Protein AF-A0A963HDI8-F1 (afdb_monomer)

Mean predicted aligned error: 5.26 Å

pLDDT: mean 93.64, std 5.63, range [55.22, 98.69]

Structure (mmCIF, N/CA/C/O backbone):
data_AF-A0A963HDI8-F1
#
_entry.id   AF-A0A963HDI8-F1
#
loop_
_atom_site.group_PDB
_atom_site.id
_atom_site.type_symbol
_atom_site.label_atom_id
_atom_site.label_alt_id
_atom_site.label_comp_id
_atom_site.label_asym_id
_atom_site.label_entity_id
_atom_site.label_seq_id
_atom_site.pdbx_PDB_ins_code
_atom_site.Cartn_x
_atom_site.Cartn_y
_atom_site.Cartn_z
_atom_site.occupancy
_atom_site.B_iso_or_equiv
_atom_site.auth_seq_id
_atom_site.auth_comp_id
_atom_site.auth_asym_id
_atom_site.auth_atom_id
_atom_site.pdbx_PDB_model_num
ATOM 1 N N . MET A 1 1 ? 1.478 45.036 -2.900 1.00 55.22 1 MET A N 1
ATOM 2 C CA . MET A 1 1 ? 2.776 44.492 -3.352 1.00 55.22 1 MET A CA 1
ATOM 3 C C . MET A 1 1 ? 2.530 43.695 -4.618 1.00 55.22 1 MET A C 1
ATOM 5 O O . MET A 1 1 ? 1.725 42.774 -4.584 1.00 55.22 1 MET A O 1
ATOM 9 N N . THR A 1 2 ? 3.132 44.092 -5.734 1.00 69.69 2 THR A N 1
ATOM 10 C CA . THR A 1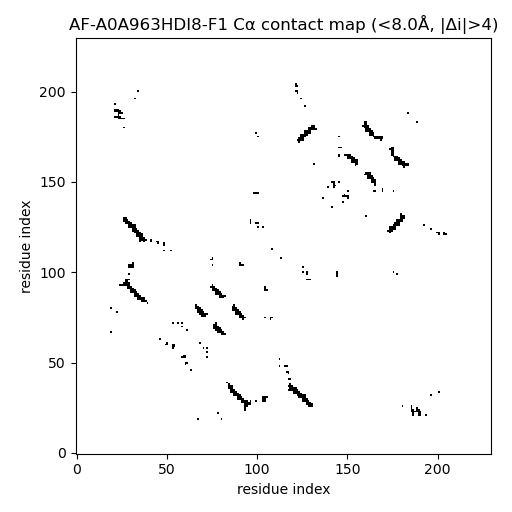 2 ? 3.079 43.351 -7.000 1.00 69.69 2 THR A CA 1
ATOM 11 C C . THR A 1 2 ? 4.173 42.292 -6.987 1.00 69.69 2 THR A C 1
ATOM 13 O O . THR A 1 2 ? 5.349 42.610 -6.828 1.00 69.69 2 THR A O 1
ATOM 16 N N . ASN A 1 3 ? 3.783 41.024 -7.101 1.00 85.31 3 ASN A N 1
ATOM 17 C CA . ASN A 1 3 ? 4.747 39.934 -7.221 1.00 85.31 3 ASN A CA 1
ATOM 18 C C . ASN A 1 3 ? 5.467 40.002 -8.584 1.00 85.31 3 ASN A C 1
ATOM 20 O O . ASN A 1 3 ? 4.859 40.453 -9.559 1.00 85.31 3 ASN A O 1
ATOM 24 N N . PRO A 1 4 ? 6.725 39.530 -8.678 1.00 91.75 4 PRO A N 1
ATOM 25 C CA . PRO A 1 4 ? 7.415 39.345 -9.955 1.00 91.75 4 PRO A CA 1
ATOM 26 C C . PRO A 1 4 ? 6.655 38.413 -10.910 1.00 91.75 4 PRO A C 1
ATOM 28 O O . PRO A 1 4 ? 5.808 37.621 -10.485 1.00 91.75 4 PRO A O 1
ATOM 31 N N . ALA A 1 5 ? 6.989 38.478 -12.203 1.00 92.94 5 ALA A N 1
ATOM 32 C CA . ALA A 1 5 ? 6.404 37.603 -13.215 1.00 92.94 5 ALA A CA 1
ATOM 33 C C . ALA A 1 5 ? 6.658 36.120 -12.887 1.00 92.94 5 ALA A C 1
ATOM 35 O O . ALA A 1 5 ? 7.768 35.722 -12.534 1.00 92.94 5 ALA A O 1
ATOM 36 N N . ASN A 1 6 ? 5.616 35.295 -13.005 1.00 93.69 6 ASN A N 1
ATOM 37 C CA . ASN A 1 6 ? 5.733 33.856 -12.799 1.00 93.69 6 ASN A CA 1
ATOM 38 C C . ASN A 1 6 ? 6.484 33.193 -13.955 1.00 93.69 6 ASN A C 1
ATOM 40 O O . ASN A 1 6 ? 6.253 33.518 -15.117 1.00 93.69 6 ASN A O 1
ATOM 44 N N . HIS A 1 7 ? 7.297 32.185 -13.637 1.00 94.31 7 HIS A N 1
ATOM 45 C CA . HIS A 1 7 ? 7.750 31.231 -14.643 1.00 94.31 7 HIS A CA 1
ATOM 46 C C . HIS A 1 7 ? 6.530 30.529 -15.285 1.00 94.31 7 HIS A C 1
ATOM 48 O O . HIS A 1 7 ? 5.633 30.127 -14.533 1.00 94.31 7 HIS A O 1
ATOM 54 N N . PRO A 1 8 ? 6.484 30.315 -16.619 1.00 95.38 8 PRO A N 1
ATOM 55 C CA . PRO A 1 8 ? 5.309 29.752 -17.301 1.00 95.38 8 PRO A CA 1
ATOM 56 C C . PRO A 1 8 ? 4.838 28.403 -16.740 1.00 95.38 8 PRO A C 1
ATOM 58 O O . PRO A 1 8 ? 3.644 28.136 -16.673 1.00 95.38 8 PRO A O 1
ATOM 61 N N . GLN A 1 9 ? 5.774 27.572 -16.275 1.00 94.88 9 GLN A N 1
ATOM 62 C CA . GLN A 1 9 ? 5.483 26.239 -15.731 1.00 94.88 9 GLN A CA 1
ATOM 63 C C . GLN A 1 9 ? 5.254 26.212 -14.211 1.00 94.88 9 GLN A C 1
ATOM 65 O O . GLN A 1 9 ? 5.015 25.141 -13.655 1.00 94.88 9 GLN A O 1
ATOM 70 N N . ARG A 1 10 ? 5.352 27.353 -13.504 1.00 92.81 10 ARG A N 1
ATOM 71 C CA . ARG A 1 10 ? 5.311 27.385 -12.026 1.00 92.81 10 ARG A CA 1
ATOM 72 C C . ARG A 1 10 ? 4.079 26.663 -11.483 1.00 92.81 10 ARG A C 1
ATOM 74 O O . ARG A 1 10 ? 4.189 25.864 -10.561 1.00 92.81 10 ARG A O 1
ATOM 81 N N . PHE A 1 11 ? 2.916 26.952 -12.057 1.00 90.81 11 PHE A N 1
ATOM 82 C CA . PHE A 1 11 ? 1.659 26.388 -11.588 1.00 90.81 11 PHE A CA 1
ATOM 83 C C . PHE A 1 11 ? 1.478 24.940 -12.031 1.00 90.81 11 PHE A C 1
ATOM 85 O O . PHE A 1 11 ? 1.133 24.117 -11.195 1.00 90.81 11 PHE A O 1
ATOM 92 N N . SER A 1 12 ? 1.774 24.599 -13.291 1.00 85.44 12 SER A N 1
ATOM 93 C CA . SER A 1 12 ? 1.614 23.226 -13.790 1.00 85.44 12 SER A CA 1
ATOM 94 C C . SER A 1 12 ? 2.478 22.229 -13.018 1.00 85.44 12 SER A C 1
ATOM 96 O O . SER A 1 12 ? 1.983 21.187 -12.606 1.00 85.44 12 SER A O 1
ATOM 98 N N . LEU A 1 13 ? 3.740 22.575 -12.746 1.00 84.62 13 LEU A N 1
ATOM 99 C CA . LEU A 1 13 ? 4.640 21.730 -11.956 1.00 84.62 13 LEU A CA 1
ATOM 100 C C . LEU A 1 13 ? 4.190 21.625 -10.495 1.00 84.62 13 LEU A C 1
ATOM 102 O O . LEU A 1 13 ? 4.241 20.547 -9.909 1.00 84.62 13 LEU A O 1
ATOM 106 N N . ASN A 1 14 ? 3.708 22.727 -9.913 1.00 86.81 14 ASN A N 1
ATOM 107 C CA . ASN A 1 14 ? 3.154 22.704 -8.563 1.00 86.81 14 ASN A CA 1
ATOM 108 C C . ASN A 1 14 ? 1.896 21.823 -8.487 1.00 86.81 14 ASN A C 1
ATOM 110 O O . ASN A 1 14 ? 1.744 21.051 -7.546 1.00 86.81 14 ASN A O 1
ATOM 114 N N . TYR A 1 15 ? 1.005 21.900 -9.477 1.00 81.44 15 TYR A N 1
ATOM 115 C CA . TYR A 1 15 ? -0.181 21.049 -9.537 1.00 81.44 15 TYR A CA 1
ATOM 116 C C . TYR A 1 15 ? 0.182 19.575 -9.717 1.00 81.44 15 TYR A C 1
ATOM 118 O O . TYR A 1 15 ? -0.372 18.748 -9.003 1.00 81.44 15 TYR A O 1
ATOM 126 N N . GLU A 1 16 ? 1.156 19.248 -10.567 1.00 77.62 16 GLU A N 1
ATOM 127 C CA . GLU A 1 16 ? 1.629 17.869 -10.762 1.00 77.62 16 GLU A CA 1
ATOM 128 C C . GLU A 1 16 ? 2.160 17.247 -9.460 1.00 77.62 16 GLU A C 1
ATOM 130 O O . GLU A 1 16 ? 1.840 16.103 -9.121 1.00 77.62 16 GLU A O 1
ATOM 135 N N . LEU A 1 17 ? 2.917 18.021 -8.674 1.00 71.94 17 LEU A N 1
ATOM 136 C CA . LEU A 1 17 ? 3.430 17.572 -7.377 1.00 71.94 17 LEU A CA 1
ATOM 137 C C . LEU A 1 17 ? 2.304 17.259 -6.376 1.00 71.94 17 LEU A C 1
ATOM 139 O O . LEU A 1 17 ? 2.452 16.386 -5.520 1.00 71.94 17 LEU A O 1
ATOM 143 N N . HIS A 1 18 ? 1.173 17.959 -6.483 1.00 76.44 18 HIS A N 1
ATOM 144 C CA . HIS A 1 18 ? 0.041 17.851 -5.561 1.00 76.44 18 HIS A CA 1
ATOM 145 C C . HIS A 1 18 ? -1.159 17.076 -6.119 1.00 76.44 18 HIS A C 1
ATOM 147 O O . HIS A 1 18 ? -2.135 16.888 -5.393 1.00 76.44 18 HIS A O 1
ATOM 153 N N . ALA A 1 19 ? -1.089 16.580 -7.358 1.00 72.31 19 ALA A N 1
ATOM 154 C CA . ALA A 1 19 ? -2.189 15.879 -8.024 1.00 72.31 19 ALA A CA 1
ATOM 155 C C . ALA A 1 19 ? -2.590 14.578 -7.308 1.00 72.31 19 ALA A C 1
ATOM 157 O O . ALA A 1 19 ? -3.717 14.114 -7.426 1.00 72.31 19 ALA A O 1
ATOM 158 N N . ARG A 1 20 ? -1.683 14.003 -6.511 1.00 78.94 20 ARG A N 1
ATOM 159 C CA . ARG A 1 20 ? -1.834 12.690 -5.867 1.00 78.94 20 ARG A CA 1
ATOM 160 C C . ARG A 1 20 ? -1.846 12.790 -4.338 1.00 78.94 20 ARG A C 1
ATOM 162 O O . ARG A 1 20 ? -0.905 12.335 -3.679 1.00 78.94 20 ARG A O 1
ATOM 169 N N . PRO A 1 21 ? -2.872 13.416 -3.734 1.00 81.75 21 PRO A N 1
ATOM 170 C CA . PRO A 1 21 ? -2.916 13.566 -2.293 1.00 81.75 21 PRO A CA 1
ATOM 171 C C . PRO A 1 21 ? -3.073 12.194 -1.608 1.00 81.75 21 PRO A C 1
ATOM 173 O O . PRO A 1 21 ? -3.878 11.362 -2.051 1.00 81.75 21 PRO A O 1
ATOM 176 N N . PRO A 1 22 ? -2.362 11.961 -0.493 1.00 85.94 22 PRO A N 1
ATOM 177 C CA . PRO A 1 22 ? -2.574 10.798 0.360 1.00 85.94 22 PRO A CA 1
ATOM 178 C C . PRO A 1 22 ? -4.034 10.650 0.778 1.00 85.94 22 PRO A C 1
ATOM 180 O O . PRO A 1 22 ? -4.764 11.636 0.898 1.00 85.94 22 PRO A O 1
ATOM 183 N N . GLU A 1 23 ? -4.471 9.410 0.976 1.00 91.12 23 GLU A N 1
ATOM 184 C CA . GLU A 1 23 ? -5.778 9.129 1.571 1.00 91.12 23 GLU A CA 1
ATOM 185 C C . GLU A 1 23 ? -5.738 9.430 3.065 1.00 91.12 23 GLU A C 1
ATOM 187 O O . GLU A 1 23 ? -4.762 9.087 3.715 1.00 91.12 23 GLU A O 1
ATOM 192 N N . ALA A 1 24 ? -6.751 10.098 3.617 1.00 94.88 24 ALA A N 1
ATOM 193 C CA . ALA A 1 24 ? -6.847 10.226 5.067 1.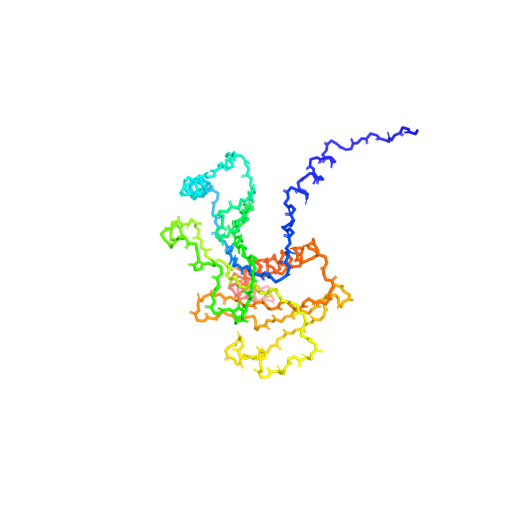00 94.88 24 ALA A CA 1
ATOM 194 C C . ALA A 1 24 ? -7.312 8.882 5.645 1.00 94.88 24 ALA A C 1
ATOM 196 O O . ALA A 1 24 ? -8.343 8.358 5.219 1.00 94.88 24 ALA A O 1
ATOM 197 N N . LEU A 1 25 ? -6.544 8.340 6.591 1.00 96.44 25 LEU A N 1
ATOM 198 C CA . LEU A 1 25 ? -6.795 7.024 7.177 1.00 96.44 25 LEU A CA 1
ATOM 199 C C . LEU A 1 25 ? -7.213 7.168 8.634 1.00 96.44 25 LEU A C 1
ATOM 201 O O . LEU A 1 25 ? -6.552 7.870 9.398 1.00 96.44 25 LEU A O 1
ATOM 205 N N . SER A 1 26 ? -8.307 6.519 9.005 1.00 94.69 26 SER A N 1
ATOM 206 C CA . SER A 1 26 ? -8.894 6.601 10.341 1.00 94.69 26 SER A CA 1
ATOM 207 C C . SER A 1 26 ? -8.644 5.287 11.058 1.00 94.69 26 SER A C 1
ATOM 209 O O . SER A 1 26 ? -9.214 4.267 10.699 1.00 94.69 26 SER A O 1
ATOM 211 N N . ILE A 1 27 ? -7.786 5.317 12.069 1.00 94.88 27 ILE A N 1
ATOM 212 C CA . ILE A 1 27 ? -7.308 4.121 12.767 1.00 94.88 27 ILE A CA 1
ATOM 213 C C . ILE A 1 27 ? -8.403 3.609 13.722 1.00 94.88 27 ILE A C 1
ATOM 215 O O . ILE A 1 27 ? -9.021 4.431 14.405 1.00 94.88 27 ILE A O 1
ATOM 219 N N . PRO A 1 28 ? -8.658 2.288 13.805 1.00 96.50 28 PRO A N 1
ATOM 220 C CA . PRO A 1 28 ? -7.963 1.191 13.120 1.00 96.50 28 PRO A CA 1
ATOM 221 C C . PRO A 1 28 ? -8.323 1.034 11.631 1.00 96.50 28 PRO A C 1
ATOM 223 O O . PRO A 1 28 ? -9.468 1.236 11.223 1.00 96.50 28 PRO A O 1
ATOM 226 N N . GLU A 1 29 ? -7.331 0.664 10.820 1.00 97.12 29 GLU A N 1
ATOM 227 C CA . GLU A 1 29 ? -7.464 0.564 9.363 1.00 97.12 29 GLU A CA 1
ATOM 228 C C . GLU A 1 29 ? -6.492 -0.469 8.772 1.00 97.12 29 GLU A C 1
ATOM 230 O O . GLU A 1 29 ? -5.351 -0.592 9.213 1.00 97.12 29 GLU A O 1
ATOM 235 N N . GLN A 1 30 ? -6.921 -1.190 7.738 1.00 97.62 30 GLN A N 1
ATOM 236 C CA . GLN A 1 30 ? -6.077 -2.079 6.941 1.00 97.62 30 GLN A CA 1
ATOM 237 C C . GLN A 1 30 ? -5.948 -1.562 5.509 1.00 97.62 30 GLN A C 1
ATOM 239 O O . GLN A 1 30 ? -6.864 -0.939 4.966 1.00 97.62 30 GLN A O 1
ATOM 244 N N . ALA A 1 31 ? -4.827 -1.886 4.869 1.00 98.19 31 ALA A N 1
ATOM 245 C CA . ALA A 1 31 ? -4.612 -1.686 3.450 1.00 98.19 31 ALA A CA 1
ATOM 246 C C . ALA A 1 31 ? -4.004 -2.928 2.788 1.00 98.19 31 ALA A C 1
ATOM 248 O O . ALA A 1 31 ? -3.179 -3.631 3.369 1.00 98.19 31 ALA A O 1
ATOM 249 N N . SER A 1 32 ? -4.378 -3.182 1.540 1.00 98.56 32 SER A N 1
ATOM 250 C CA . SER A 1 32 ? -3.654 -4.076 0.634 1.00 98.56 32 SER A CA 1
ATOM 251 C C . SER A 1 32 ? -3.202 -3.283 -0.580 1.00 98.56 32 SER A C 1
ATOM 253 O O . SER A 1 32 ? -3.961 -2.482 -1.116 1.00 98.56 32 SER A O 1
ATOM 255 N N . TYR A 1 33 ? -1.959 -3.474 -0.991 1.00 98.69 33 TYR A N 1
ATOM 256 C CA . TYR A 1 33 ? -1.308 -2.693 -2.026 1.00 98.69 33 TYR A CA 1
ATOM 257 C C . TYR A 1 33 ? -0.756 -3.599 -3.111 1.00 98.69 33 TYR A C 1
ATOM 259 O O . TYR A 1 33 ? -0.143 -4.617 -2.804 1.00 98.69 33 TYR A O 1
ATOM 267 N N . LEU A 1 34 ? -0.926 -3.177 -4.359 1.00 98.44 34 LEU A N 1
ATOM 268 C CA . LEU A 1 34 ? -0.265 -3.737 -5.527 1.00 98.44 34 LEU A CA 1
ATOM 269 C C . LEU A 1 34 ? 0.415 -2.605 -6.295 1.00 98.44 34 LEU A C 1
ATOM 271 O O . LEU A 1 34 ? -0.223 -1.599 -6.602 1.00 98.44 34 LEU A O 1
ATOM 275 N N . ALA A 1 35 ? 1.683 -2.786 -6.650 1.00 97.75 35 ALA A N 1
ATOM 276 C CA . ALA A 1 35 ? 2.358 -2.025 -7.693 1.00 97.75 35 ALA A CA 1
ATOM 277 C C . ALA A 1 35 ? 2.670 -2.965 -8.854 1.00 97.75 35 ALA A C 1
ATOM 279 O O . ALA A 1 35 ? 3.444 -3.911 -8.697 1.00 97.75 35 ALA A O 1
ATOM 280 N N . LEU A 1 36 ? 2.086 -2.692 -10.015 1.00 97.44 36 LEU A N 1
ATOM 281 C CA . LEU A 1 36 ? 2.276 -3.469 -11.229 1.00 97.44 36 LEU A CA 1
ATOM 282 C C . LEU A 1 36 ? 3.238 -2.732 -12.162 1.00 97.44 36 LEU A C 1
ATOM 284 O O . LEU A 1 36 ? 2.988 -1.587 -12.553 1.00 97.44 36 LEU A O 1
ATOM 288 N N . ALA A 1 37 ? 4.340 -3.383 -12.527 1.00 94.38 37 ALA A N 1
ATOM 289 C CA . ALA A 1 37 ? 5.167 -2.962 -13.648 1.00 94.38 37 ALA A CA 1
ATOM 290 C C . ALA A 1 37 ? 4.342 -3.111 -14.932 1.00 94.38 37 ALA A C 1
ATOM 292 O O . ALA A 1 37 ? 3.794 -4.179 -15.208 1.00 94.38 37 ALA A O 1
ATOM 293 N N . THR A 1 38 ? 4.216 -2.028 -15.694 1.00 90.62 38 THR A N 1
ATOM 294 C CA . THR A 1 38 ? 3.333 -1.978 -16.861 1.00 90.62 38 THR A CA 1
ATOM 295 C C . THR A 1 38 ? 3.934 -1.116 -17.966 1.00 90.62 38 THR A C 1
ATOM 297 O O . THR A 1 38 ? 4.720 -0.208 -17.695 1.00 90.62 38 THR A O 1
ATOM 300 N N . ASP A 1 39 ? 3.571 -1.421 -19.209 1.00 89.00 39 ASP A N 1
ATOM 301 C CA . ASP A 1 39 ? 3.998 -0.699 -20.405 1.00 89.00 39 ASP A CA 1
ATOM 302 C C . ASP A 1 39 ? 2.911 0.305 -20.847 1.00 89.00 39 ASP A C 1
ATOM 304 O O . ASP A 1 39 ? 1.722 0.052 -20.624 1.00 89.00 39 ASP A O 1
ATOM 308 N N . PRO A 1 40 ? 3.254 1.437 -21.497 1.00 88.44 40 PRO A N 1
ATOM 309 C CA . PRO A 1 40 ? 2.263 2.381 -22.010 1.00 88.44 40 PRO A CA 1
ATOM 310 C C . PRO A 1 40 ? 1.172 1.771 -22.905 1.00 88.44 40 PRO A C 1
ATOM 312 O O . PRO A 1 40 ? 0.068 2.318 -22.941 1.00 88.44 40 PRO A O 1
ATOM 315 N N . SER A 1 41 ? 1.440 0.651 -23.585 1.00 91.50 41 SER A N 1
ATOM 316 C CA . SER A 1 41 ? 0.440 -0.092 -24.371 1.00 91.50 41 SER A CA 1
ATOM 317 C C . SER A 1 41 ? -0.742 -0.617 -23.540 1.00 91.50 41 SER A C 1
ATOM 319 O O . SER A 1 41 ? -1.846 -0.740 -24.064 1.00 91.50 41 SER A O 1
ATOM 321 N N . ASN A 1 42 ? -0.563 -0.824 -22.232 1.00 92.69 42 ASN A N 1
ATOM 322 C CA . ASN A 1 42 ? -1.599 -1.342 -21.333 1.00 92.69 42 ASN A CA 1
ATOM 323 C C . ASN A 1 42 ? -2.550 -0.270 -20.779 1.00 92.69 42 ASN A C 1
ATOM 325 O O . ASN A 1 42 ? -3.494 -0.606 -20.065 1.00 92.69 42 ASN A O 1
ATOM 329 N N . ARG A 1 43 ? -2.330 1.022 -21.066 1.00 92.44 43 ARG A N 1
ATOM 330 C CA . ARG A 1 43 ? -3.112 2.120 -20.457 1.00 92.44 43 ARG A CA 1
ATOM 331 C C . ARG A 1 43 ? -4.612 2.016 -20.718 1.00 92.44 43 ARG A C 1
ATOM 333 O O . ARG A 1 43 ? -5.400 2.371 -19.844 1.00 92.44 43 ARG A O 1
ATOM 340 N N . GLN A 1 44 ? -4.986 1.566 -21.913 1.00 94.69 44 GLN A N 1
ATOM 341 C CA . GLN A 1 44 ? -6.386 1.410 -22.288 1.00 94.69 44 GLN A CA 1
ATOM 342 C C . GLN A 1 44 ? -7.028 0.246 -21.524 1.00 94.69 44 GLN A C 1
ATOM 344 O O . GLN A 1 44 ? -8.033 0.458 -20.855 1.00 94.69 44 GLN A O 1
ATOM 349 N N . ALA A 1 45 ? -6.390 -0.929 -21.527 1.00 95.19 45 ALA A N 1
ATOM 350 C CA . ALA A 1 45 ? -6.858 -2.102 -20.787 1.00 95.19 45 ALA A CA 1
ATOM 351 C C . ALA A 1 45 ? -6.971 -1.825 -19.278 1.00 95.19 45 ALA A C 1
ATOM 353 O O . ALA A 1 45 ? -7.958 -2.172 -18.643 1.00 95.19 45 ALA A O 1
ATOM 354 N N . GLU A 1 46 ? -6.000 -1.115 -18.701 1.00 95.88 46 GLU A N 1
ATOM 355 C CA . GLU A 1 46 ? -6.061 -0.706 -17.298 1.00 95.88 46 GLU A CA 1
ATOM 356 C C . GLU A 1 46 ? -7.258 0.210 -17.009 1.00 95.88 46 GLU A C 1
ATOM 358 O O . GLU A 1 46 ? -7.936 0.049 -15.995 1.00 95.88 46 GLU A O 1
ATOM 363 N N . TYR A 1 47 ? -7.500 1.201 -17.874 1.00 96.69 47 TYR A N 1
ATOM 364 C CA . TYR A 1 47 ? -8.643 2.094 -17.709 1.00 96.69 47 TYR A CA 1
ATOM 365 C C . TYR A 1 47 ? -9.960 1.312 -17.785 1.00 96.69 47 TYR A C 1
ATOM 367 O O . TYR A 1 47 ? -10.845 1.527 -16.958 1.00 96.69 47 TYR A O 1
ATOM 375 N N . GLU A 1 48 ? -10.061 0.367 -18.721 1.00 97.50 48 GLU A N 1
ATOM 376 C CA . GLU A 1 48 ? -11.208 -0.532 -18.860 1.00 97.50 48 GLU A CA 1
ATOM 377 C C . GLU A 1 48 ? -11.432 -1.370 -17.597 1.00 97.50 48 GLU A C 1
ATOM 379 O O . GLU A 1 48 ? -12.565 -1.416 -17.120 1.00 97.50 48 GLU A O 1
ATOM 384 N N . CYS A 1 49 ? -10.378 -1.911 -16.971 1.00 97.75 49 CYS A N 1
ATOM 385 C CA . CYS A 1 49 ? -10.495 -2.592 -15.677 1.00 97.75 49 CYS A CA 1
ATOM 386 C C . CYS A 1 49 ? -11.069 -1.662 -14.592 1.00 97.75 49 CYS A C 1
ATOM 388 O O . CYS A 1 49 ? -11.953 -2.063 -13.835 1.00 97.75 49 CYS A O 1
ATOM 390 N N . ILE A 1 50 ? -10.610 -0.408 -14.495 1.00 98.06 50 ILE A N 1
ATOM 391 C CA . ILE A 1 50 ? -11.156 0.548 -13.512 1.00 98.06 50 ILE A CA 1
ATOM 392 C C .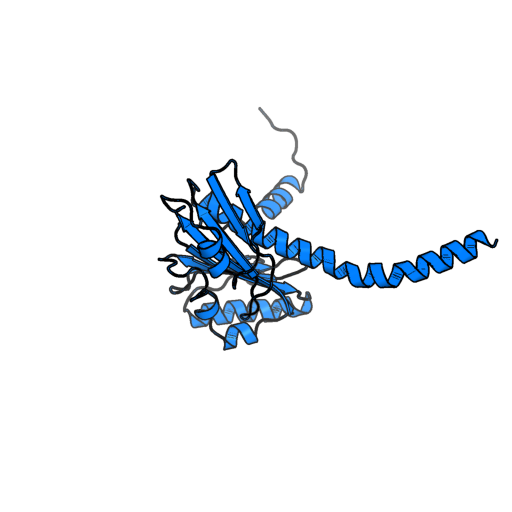 ILE A 1 50 ? -12.640 0.837 -13.785 1.00 98.06 50 ILE A C 1
ATOM 394 O O . ILE A 1 50 ? -13.438 0.869 -12.845 1.00 98.06 50 ILE A O 1
ATOM 398 N N . VAL A 1 51 ? -13.024 1.028 -15.050 1.00 98.25 51 VAL A N 1
ATOM 399 C CA . VAL A 1 51 ? -14.424 1.248 -15.457 1.00 98.25 51 VAL A CA 1
ATOM 400 C C . VAL A 1 51 ? -15.291 0.032 -15.134 1.00 98.25 51 VAL A C 1
ATOM 402 O O . VAL A 1 51 ? -16.395 0.192 -14.606 1.00 98.25 51 VAL A O 1
ATOM 405 N N . GLU A 1 52 ? -14.795 -1.174 -15.402 1.00 98.25 52 GLU A N 1
ATOM 406 C CA . GLU A 1 52 ? -15.471 -2.432 -15.085 1.00 98.25 52 GLU A CA 1
ATOM 407 C C . GLU A 1 52 ? -15.734 -2.551 -13.580 1.00 98.25 52 GLU A C 1
ATOM 409 O O . GLU A 1 52 ? -16.872 -2.799 -13.172 1.00 98.25 52 GLU A O 1
ATOM 414 N N . LEU A 1 53 ? -14.722 -2.284 -12.745 1.00 98.31 53 LEU A N 1
ATOM 415 C CA . LEU A 1 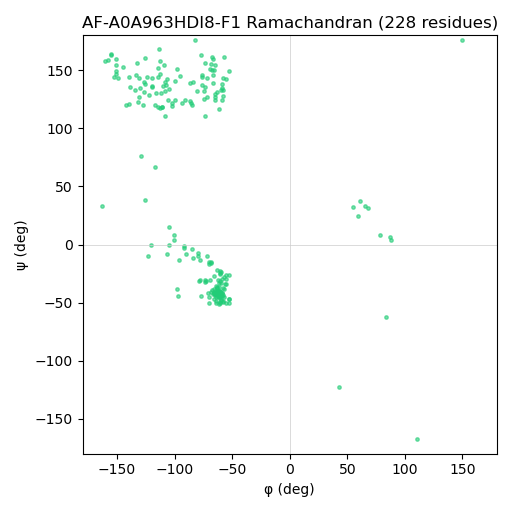53 ? -14.881 -2.309 -11.291 1.00 98.31 53 LEU A CA 1
ATOM 416 C C . LEU A 1 53 ? -15.917 -1.278 -10.833 1.00 98.31 53 LEU A C 1
ATOM 418 O O . LEU A 1 53 ? -16.802 -1.600 -10.045 1.00 98.31 53 LEU A O 1
ATOM 422 N N . CYS A 1 54 ? -15.855 -0.050 -11.355 1.00 98.31 54 CYS A N 1
ATOM 423 C CA . CYS A 1 54 ? -16.831 0.989 -11.020 1.00 98.31 54 CYS A CA 1
ATOM 424 C C . CYS A 1 54 ? -18.259 0.567 -11.394 1.00 98.31 54 CYS A C 1
ATOM 426 O O . CYS A 1 54 ? -19.184 0.715 -10.596 1.00 98.31 54 CYS A O 1
ATOM 428 N N . THR A 1 55 ? -18.425 -0.028 -12.577 1.00 98.19 55 THR A N 1
ATOM 429 C CA . THR A 1 55 ? -19.714 -0.532 -13.069 1.00 98.19 55 THR A CA 1
ATOM 430 C C . THR A 1 55 ? -20.257 -1.634 -12.164 1.00 98.19 55 THR A C 1
ATOM 432 O O . THR A 1 55 ? -21.425 -1.591 -11.777 1.00 98.19 55 THR A O 1
ATOM 435 N N . ARG A 1 56 ? -19.406 -2.587 -11.764 1.00 97.69 56 ARG A N 1
ATOM 436 C CA . ARG A 1 56 ? -19.771 -3.711 -10.888 1.00 97.69 56 ARG A CA 1
ATOM 437 C C . ARG A 1 56 ? -20.305 -3.262 -9.526 1.00 97.69 56 ARG A C 1
ATOM 439 O O . ARG A 1 56 ? -21.184 -3.921 -8.980 1.00 97.69 56 ARG A O 1
ATOM 446 N N . TYR A 1 57 ? -19.800 -2.148 -9.000 1.00 98.06 57 TYR A N 1
ATOM 447 C CA . TYR A 1 57 ? -20.214 -1.580 -7.711 1.00 98.06 57 TYR A CA 1
ATOM 448 C C . TYR A 1 57 ? -21.195 -0.402 -7.840 1.00 98.06 57 TYR A C 1
ATOM 450 O O . TYR A 1 57 ? -21.580 0.186 -6.832 1.00 98.06 57 TYR A O 1
ATOM 458 N N . GLY A 1 58 ? -21.631 -0.057 -9.057 1.00 97.56 58 GLY A N 1
ATOM 459 C CA . GLY A 1 58 ? -22.626 0.993 -9.290 1.00 97.56 58 GLY A CA 1
ATOM 460 C C . GLY A 1 58 ? -22.143 2.413 -8.972 1.00 97.56 58 GLY A C 1
ATOM 461 O O . GLY A 1 58 ? -22.946 3.254 -8.569 1.00 97.56 58 GLY A O 1
ATOM 462 N N . VAL A 1 59 ? -20.847 2.687 -9.141 1.00 98.12 59 VAL A N 1
ATOM 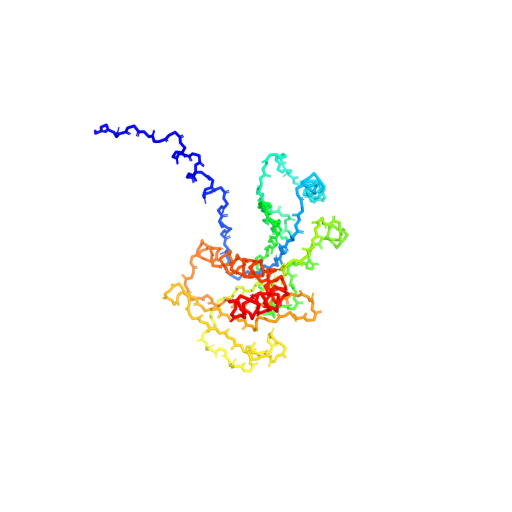463 C CA . VAL A 1 59 ? -20.228 4.001 -8.896 1.00 98.12 59 VAL A CA 1
ATOM 464 C C . VAL A 1 59 ? -19.746 4.649 -10.196 1.00 98.12 59 VAL A C 1
ATOM 466 O O . VAL A 1 59 ? -19.500 3.979 -11.197 1.00 98.12 59 VAL A O 1
ATOM 469 N N . THR A 1 60 ? -19.591 5.973 -10.190 1.00 97.69 60 THR A N 1
ATOM 470 C CA . THR A 1 60 ? -19.109 6.724 -11.359 1.00 97.69 60 THR A CA 1
ATOM 471 C C . THR A 1 60 ? -17.621 6.476 -11.597 1.00 97.69 60 THR A C 1
ATOM 473 O O . THR A 1 60 ? -16.805 6.690 -10.702 1.00 97.69 60 THR A O 1
ATOM 476 N N . SER A 1 61 ? -17.259 6.083 -12.818 1.00 96.81 61 SER A N 1
ATOM 477 C CA . SER A 1 61 ? -15.868 5.901 -13.240 1.00 96.81 61 SER A CA 1
ATOM 478 C C . SER A 1 61 ? -15.129 7.235 -13.447 1.00 96.81 61 SER A C 1
ATOM 480 O O . SER A 1 61 ? -15.764 8.253 -13.743 1.00 96.81 61 SER A O 1
ATOM 482 N N . PRO A 1 62 ? -13.786 7.258 -13.354 1.00 96.00 62 PRO A N 1
ATOM 483 C CA . PRO A 1 62 ? -13.002 8.442 -13.690 1.00 96.00 62 PRO A CA 1
ATOM 484 C C . PRO A 1 62 ? -13.068 8.764 -15.189 1.00 96.00 62 PRO A C 1
ATOM 486 O O . PRO A 1 62 ? -13.330 7.894 -16.027 1.00 96.00 62 PRO A O 1
ATOM 489 N N . ALA A 1 63 ? -12.759 10.016 -15.529 1.00 94.50 63 ALA A N 1
ATOM 490 C CA . ALA A 1 63 ? -12.516 10.401 -16.913 1.00 94.50 63 ALA A CA 1
ATOM 491 C C . ALA A 1 63 ? -11.228 9.724 -17.449 1.00 94.50 63 ALA A C 1
ATOM 493 O O . ALA A 1 63 ? -10.287 9.540 -16.668 1.00 94.50 63 ALA A O 1
ATOM 494 N N . PRO A 1 64 ? -11.159 9.349 -18.743 1.00 92.12 64 PRO A N 1
ATOM 495 C CA . PRO A 1 64 ? -10.034 8.596 -19.320 1.00 92.12 64 PRO A CA 1
ATOM 496 C C . PRO A 1 64 ? -8.651 9.247 -19.160 1.00 92.12 64 PRO A C 1
ATOM 498 O O . PRO A 1 64 ? -7.631 8.559 -19.124 1.00 92.12 64 PRO A O 1
ATOM 501 N N . GLU A 1 65 ? -8.603 10.575 -19.076 1.00 89.25 65 GLU A N 1
ATOM 502 C CA . GLU A 1 65 ? -7.383 11.372 -18.942 1.00 89.25 65 GLU A CA 1
ATOM 503 C C . GLU A 1 65 ? -6.797 11.390 -17.522 1.00 89.25 65 GLU A C 1
ATOM 505 O O . GLU A 1 65 ? -5.654 11.821 -17.333 1.00 89.25 65 GLU A O 1
ATOM 510 N N . LEU A 1 66 ? -7.555 10.942 -16.514 1.00 90.25 66 LEU A N 1
ATOM 511 C CA . LEU A 1 66 ? -7.087 10.933 -15.133 1.00 90.25 66 LEU A CA 1
ATOM 512 C C . LEU A 1 66 ? -6.077 9.805 -14.910 1.00 90.25 66 LEU A C 1
ATOM 514 O O . LEU A 1 66 ? -6.310 8.646 -15.236 1.00 90.25 66 LEU A O 1
ATOM 518 N N . ASN A 1 67 ? -4.959 10.154 -14.276 1.00 90.31 67 ASN A N 1
ATOM 519 C CA . ASN A 1 67 ? -3.911 9.206 -13.886 1.00 90.31 67 ASN A CA 1
ATOM 520 C C . ASN A 1 67 ? -3.984 8.829 -12.401 1.00 90.31 67 ASN A C 1
ATOM 522 O O . ASN A 1 67 ? -3.075 8.202 -11.868 1.00 90.31 67 ASN A O 1
ATOM 526 N N . HIS A 1 68 ? -5.033 9.248 -11.702 1.00 93.00 68 HIS A N 1
ATOM 527 C CA . HIS A 1 68 ? -5.319 8.810 -10.347 1.00 93.00 68 HIS A CA 1
ATOM 528 C C . HIS A 1 68 ? -6.825 8.842 -10.110 1.00 93.00 68 HIS A C 1
ATOM 530 O O . HIS A 1 68 ? -7.540 9.679 -10.662 1.00 93.00 68 HIS A O 1
ATOM 536 N N . PHE A 1 69 ? -7.308 7.953 -9.255 1.00 94.75 69 PHE A N 1
ATOM 537 C CA . PHE A 1 69 ? -8.718 7.857 -8.914 1.00 94.75 69 PHE A CA 1
ATOM 538 C C . PHE A 1 69 ? -8.874 7.324 -7.499 1.00 94.75 69 PHE A C 1
ATOM 540 O O . PHE A 1 69 ? -8.063 6.528 -7.027 1.00 94.75 69 PHE A O 1
ATOM 547 N N . LYS A 1 70 ? -9.911 7.789 -6.814 1.00 95.75 70 LYS A N 1
ATOM 548 C CA . LYS A 1 70 ? -10.278 7.326 -5.483 1.00 95.75 70 LYS A CA 1
ATOM 549 C C . LYS A 1 70 ? -11.769 7.095 -5.458 1.00 95.75 70 LYS A C 1
ATOM 551 O O . LYS A 1 70 ? -12.517 7.964 -5.902 1.00 95.75 70 LYS A O 1
ATOM 556 N N . VAL A 1 71 ? -12.179 5.957 -4.925 1.00 96.94 71 VAL A N 1
ATOM 557 C CA . VAL A 1 71 ? -13.589 5.598 -4.852 1.00 96.94 71 VAL A CA 1
ATOM 558 C C . VAL A 1 71 ? -13.861 4.729 -3.637 1.00 96.94 71 VAL A C 1
ATOM 560 O O . VAL A 1 71 ? -13.038 3.902 -3.251 1.00 96.94 71 VAL A O 1
ATOM 563 N N . ASP A 1 72 ? -15.019 4.946 -3.030 1.00 97.31 72 ASP A N 1
ATOM 564 C CA . ASP A 1 72 ? -15.571 4.069 -2.009 1.00 97.31 72 ASP A CA 1
ATOM 565 C C . ASP A 1 72 ? -16.508 3.065 -2.689 1.00 97.31 72 ASP A C 1
ATOM 567 O O . ASP A 1 72 ? -17.443 3.465 -3.382 1.00 97.31 72 ASP A O 1
ATOM 571 N N . LEU A 1 73 ? -16.219 1.772 -2.535 1.00 97.69 73 LEU A N 1
ATOM 572 C CA . LEU A 1 73 ? -16.983 0.663 -3.116 1.00 97.69 73 LEU A CA 1
ATOM 573 C C . LEU A 1 73 ? -17.834 -0.042 -2.041 1.00 97.69 73 LEU A C 1
ATOM 575 O O . LEU A 1 73 ? -18.303 -1.164 -2.234 1.00 97.69 73 LEU A O 1
ATOM 579 N N . GLY A 1 74 ? -18.014 0.595 -0.879 1.00 95.50 74 GLY A N 1
ATOM 580 C CA . GLY A 1 74 ? -18.786 0.102 0.259 1.00 95.50 74 GLY A CA 1
ATOM 581 C C . GLY A 1 74 ? -17.985 -0.847 1.148 1.00 95.50 74 GLY A C 1
ATOM 582 O O . GLY A 1 74 ? -17.751 -0.555 2.317 1.00 95.50 74 GLY A O 1
ATOM 583 N N . THR A 1 75 ? -17.555 -1.994 0.615 1.00 93.50 75 THR A N 1
ATOM 584 C CA . THR A 1 75 ? -16.796 -2.997 1.397 1.00 93.50 75 THR A CA 1
ATOM 585 C C . THR A 1 75 ? -15.329 -2.608 1.584 1.00 93.50 75 THR A C 1
ATOM 587 O O . THR A 1 75 ? -14.700 -2.969 2.579 1.00 93.50 75 THR A O 1
ATOM 590 N N . PHE A 1 76 ? -14.775 -1.883 0.617 1.00 97.19 76 PHE A N 1
ATOM 591 C CA . PHE A 1 76 ? -13.426 -1.338 0.651 1.00 97.19 76 PHE A CA 1
ATOM 592 C C . PHE A 1 76 ? -13.375 -0.055 -0.182 1.00 97.19 76 PHE A C 1
ATOM 594 O O . PHE A 1 76 ? -14.201 0.173 -1.065 1.00 97.19 76 PHE A O 1
ATOM 601 N N . ARG A 1 77 ? -12.369 0.776 0.079 1.00 97.94 77 ARG A N 1
ATOM 602 C CA . ARG A 1 77 ? -12.038 1.943 -0.744 1.00 97.94 77 ARG A CA 1
ATOM 603 C C . ARG A 1 77 ? -10.882 1.592 -1.667 1.00 97.94 77 ARG A C 1
ATOM 605 O O . ARG A 1 77 ? -9.944 0.932 -1.232 1.00 97.94 77 ARG A O 1
ATOM 612 N N . LEU A 1 78 ? -10.911 2.061 -2.907 1.00 98.19 78 LEU A N 1
ATOM 613 C CA . LEU A 1 78 ? -9.804 1.939 -3.853 1.00 98.19 78 LEU A CA 1
ATOM 614 C C . LEU A 1 78 ? -9.149 3.304 -4.060 1.00 98.19 78 LEU A C 1
ATOM 616 O O . LEU A 1 78 ? -9.824 4.287 -4.362 1.00 98.19 78 LEU A O 1
ATOM 620 N N . LYS A 1 79 ? -7.819 3.340 -3.982 1.00 97.62 79 LYS A N 1
ATOM 621 C CA . LYS A 1 79 ? -6.974 4.378 -4.577 1.00 97.62 79 LYS A CA 1
ATOM 622 C C . LYS A 1 79 ? -6.183 3.758 -5.725 1.00 97.62 79 LYS A C 1
ATOM 624 O O . LYS A 1 79 ? -5.372 2.867 -5.501 1.00 97.62 79 LYS A O 1
ATOM 629 N N . TRP A 1 80 ? -6.397 4.257 -6.932 1.00 97.00 80 TRP A N 1
ATOM 630 C CA . TRP A 1 80 ? -5.628 3.912 -8.122 1.00 97.00 80 TRP A CA 1
ATOM 631 C C . TRP A 1 80 ? -4.728 5.083 -8.518 1.00 97.00 80 TRP A C 1
ATOM 633 O O . TRP A 1 80 ? -5.153 6.240 -8.481 1.00 97.00 80 TRP A O 1
ATOM 643 N N . GLU A 1 81 ? -3.483 4.794 -8.886 1.00 94.69 81 GLU A N 1
ATOM 644 C CA . GLU A 1 81 ? -2.516 5.777 -9.374 1.00 94.69 81 GLU A CA 1
ATOM 645 C C . GLU A 1 81 ? -1.676 5.179 -10.500 1.00 94.69 81 GLU A C 1
ATOM 647 O O . GLU A 1 81 ? -0.923 4.229 -10.294 1.00 94.69 81 GLU A O 1
ATOM 652 N N . ARG A 1 82 ? -1.739 5.792 -11.676 1.00 92.19 82 ARG A N 1
ATOM 653 C CA . ARG A 1 82 ? -0.880 5.504 -12.818 1.00 92.19 82 ARG A CA 1
ATOM 654 C C . ARG A 1 82 ? 0.347 6.409 -12.773 1.00 92.19 82 ARG A C 1
ATOM 656 O O . ARG A 1 82 ? 0.243 7.638 -12.733 1.00 92.19 82 ARG A O 1
ATOM 663 N N . ARG A 1 83 ? 1.532 5.807 -12.796 1.00 88.12 83 ARG A N 1
ATOM 664 C CA . ARG A 1 83 ? 2.818 6.493 -12.990 1.00 88.12 83 ARG A CA 1
ATOM 665 C C . ARG A 1 83 ? 3.420 6.044 -14.317 1.00 88.12 83 ARG A C 1
ATOM 667 O O . ARG A 1 83 ? 2.929 5.110 -14.943 1.00 88.12 83 ARG A O 1
ATOM 674 N N . ALA A 1 84 ? 4.465 6.731 -14.773 1.00 80.62 84 ALA A N 1
ATOM 675 C CA . ALA A 1 84 ? 5.097 6.391 -16.046 1.00 80.62 84 ALA A CA 1
ATOM 676 C C . ALA A 1 84 ? 5.653 4.958 -16.048 1.00 80.62 84 ALA A C 1
ATOM 678 O O . ALA A 1 84 ? 5.782 4.359 -17.108 1.00 80.62 84 ALA A O 1
ATOM 679 N N . GLU A 1 85 ? 5.980 4.426 -14.869 1.00 80.62 85 GLU A N 1
ATOM 680 C CA . GLU A 1 85 ? 6.797 3.220 -14.747 1.00 80.62 85 GLU A CA 1
ATOM 681 C C . GLU A 1 85 ? 6.120 2.092 -13.962 1.00 80.62 85 GLU A C 1
ATOM 683 O O . GLU A 1 85 ? 6.636 0.979 -13.904 1.00 80.62 85 GLU A O 1
ATOM 688 N N . CYS A 1 86 ? 4.993 2.383 -13.315 1.00 91.75 86 CYS A N 1
ATOM 689 C CA . CYS A 1 86 ? 4.130 1.393 -12.683 1.00 91.75 86 CYS A CA 1
ATOM 690 C C . CYS A 1 86 ? 2.738 1.979 -12.464 1.00 91.75 86 CYS A C 1
ATOM 692 O O . CYS A 1 86 ? 2.576 3.194 -12.322 1.00 91.75 86 CYS A O 1
ATOM 694 N N . SER A 1 87 ? 1.761 1.097 -12.338 1.00 95.50 87 SER A N 1
ATOM 695 C CA . SER A 1 87 ? 0.447 1.443 -11.818 1.00 95.50 87 SER A CA 1
ATOM 696 C C . SER A 1 87 ? 0.266 0.848 -10.441 1.00 95.50 87 SER A C 1
ATOM 698 O O . SER A 1 87 ? 0.688 -0.281 -10.198 1.00 95.50 87 SER A O 1
ATOM 700 N N . SER A 1 88 ? -0.342 1.597 -9.530 1.00 96.62 88 SER A N 1
ATOM 701 C CA . SER A 1 88 ? -0.585 1.128 -8.175 1.00 96.62 88 SER A CA 1
ATOM 702 C C . SER A 1 88 ? -2.042 1.178 -7.767 1.00 96.62 88 SER A C 1
ATOM 704 O O . SER A 1 88 ? -2.760 2.121 -8.100 1.00 96.62 88 SER A O 1
ATOM 706 N N . TYR A 1 89 ? -2.422 0.180 -6.981 1.00 98.19 89 TYR A N 1
ATOM 707 C CA . TYR A 1 89 ? -3.754 -0.040 -6.449 1.00 98.19 89 TYR A CA 1
ATOM 708 C C . TYR A 1 89 ? -3.614 -0.215 -4.944 1.00 98.19 89 TYR A C 1
ATOM 710 O O . TYR A 1 89 ? -2.917 -1.120 -4.487 1.00 98.19 89 TYR A O 1
ATOM 718 N N . THR A 1 90 ? -4.250 0.653 -4.166 1.00 98.50 90 THR A N 1
ATOM 719 C CA . THR A 1 90 ? -4.346 0.501 -2.716 1.00 98.50 90 THR A CA 1
ATOM 720 C C . THR A 1 90 ? -5.804 0.326 -2.331 1.00 98.50 90 THR A C 1
ATOM 722 O O . THR A 1 90 ? -6.626 1.209 -2.575 1.00 98.50 90 THR A O 1
ATOM 725 N N . PHE A 1 91 ? -6.112 -0.806 -1.716 1.00 98.38 91 PHE A N 1
ATOM 726 C CA . PHE A 1 91 ? -7.425 -1.139 -1.186 1.00 98.38 91 PHE A CA 1
ATOM 727 C C . PHE A 1 91 ? -7.413 -0.887 0.314 1.00 98.38 91 PHE A C 1
ATOM 729 O O . PHE A 1 91 ? -6.568 -1.451 1.003 1.00 98.38 91 PHE A O 1
ATOM 736 N N . PHE A 1 92 ? -8.323 -0.065 0.821 1.00 98.06 92 PHE A N 1
ATOM 737 C CA . PHE A 1 92 ? -8.420 0.280 2.238 1.00 98.06 92 PHE A CA 1
ATOM 738 C C . PHE A 1 92 ? -9.715 -0.243 2.839 1.00 98.06 92 PHE A C 1
ATOM 740 O O . PHE A 1 92 ? -10.765 -0.203 2.194 1.00 98.06 92 PHE A O 1
ATOM 747 N N . ARG A 1 93 ? -9.657 -0.667 4.098 1.00 96.75 93 ARG A N 1
ATOM 748 C CA . ARG A 1 93 ? -10.840 -1.008 4.885 1.00 96.75 93 ARG A CA 1
ATOM 749 C C . ARG A 1 93 ? -10.657 -0.501 6.307 1.00 96.75 93 ARG A C 1
ATOM 751 O O . ARG A 1 93 ? -9.717 -0.897 6.995 1.00 96.75 93 ARG A O 1
ATOM 758 N N . GLN A 1 94 ? -11.575 0.359 6.733 1.00 95.50 94 GLN A N 1
ATOM 759 C CA . GLN A 1 94 ? -11.658 0.812 8.114 1.00 95.50 94 GLN A CA 1
ATOM 760 C C . GLN A 1 94 ? -12.451 -0.209 8.934 1.00 95.50 94 GLN A C 1
ATOM 762 O O . GLN A 1 94 ? -13.469 -0.722 8.468 1.00 95.50 94 GLN A O 1
ATOM 767 N N . GLY A 1 95 ? -12.011 -0.483 10.158 1.00 87.62 95 GLY A N 1
ATOM 768 C CA . GLY A 1 95 ? -12.688 -1.420 11.050 1.00 87.62 95 GLY A CA 1
ATOM 769 C C . GLY A 1 95 ? -11.715 -2.113 11.988 1.00 87.62 95 GLY A C 1
ATOM 770 O O . GLY A 1 95 ? -10.510 -1.893 11.900 1.00 87.62 95 GLY A O 1
ATOM 771 N N . ASP A 1 96 ? -12.245 -2.932 12.896 1.00 81.31 96 ASP A N 1
ATOM 772 C CA . ASP A 1 96 ? -11.412 -3.696 13.822 1.00 81.31 96 ASP A CA 1
ATOM 773 C C . ASP A 1 96 ? -10.438 -4.599 13.055 1.00 81.31 96 ASP A C 1
ATOM 775 O O . ASP A 1 96 ? -10.799 -5.269 12.087 1.00 81.31 96 ASP A O 1
ATOM 779 N N . VAL A 1 97 ? -9.184 -4.560 13.489 1.00 75.12 97 VAL A N 1
ATOM 780 C CA . VAL A 1 97 ? -8.044 -5.167 12.805 1.00 75.12 97 VAL A CA 1
ATOM 781 C C . VAL A 1 97 ? -7.738 -6.551 13.378 1.00 75.12 97 VAL A C 1
ATOM 783 O O . VAL A 1 97 ? -7.029 -7.298 12.717 1.00 75.12 97 VAL A O 1
ATOM 786 N N . GLY A 1 98 ? -8.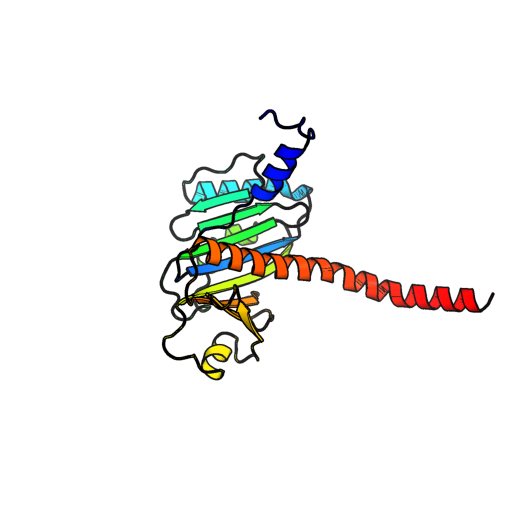308 -6.928 14.537 1.00 83.69 98 GLY A N 1
ATOM 787 C CA . GLY A 1 98 ? -8.203 -8.279 15.108 1.00 83.69 98 GLY A CA 1
ATOM 788 C C . GLY A 1 98 ? -6.788 -8.864 15.009 1.00 83.69 98 GLY A C 1
ATOM 789 O O . GLY A 1 98 ? -5.830 -8.244 15.474 1.00 83.69 98 GLY A O 1
ATOM 790 N N . ASP A 1 99 ? -6.663 -10.031 14.361 1.00 87.81 99 ASP A N 1
ATOM 791 C CA . ASP A 1 99 ? -5.392 -10.471 13.771 1.00 87.81 99 ASP A CA 1
ATOM 792 C C . ASP A 1 99 ? -5.109 -9.648 12.494 1.00 87.81 99 ASP A C 1
ATOM 794 O O . ASP A 1 99 ? -5.800 -9.836 11.480 1.00 87.81 99 ASP A O 1
ATOM 798 N N . PRO A 1 100 ? -4.090 -8.763 12.512 1.00 90.56 100 PRO A N 1
ATOM 799 C CA . PRO A 1 100 ? -3.882 -7.751 11.484 1.00 90.56 100 PRO A CA 1
ATOM 800 C C . PRO A 1 100 ? -3.767 -8.243 10.045 1.00 90.56 100 PRO A C 1
ATOM 802 O O . PRO A 1 100 ? -4.076 -7.475 9.129 1.00 90.56 100 PRO A O 1
ATOM 805 N N . PHE A 1 101 ? -3.330 -9.487 9.838 1.00 94.69 101 PHE A N 1
ATOM 806 C CA . PHE A 1 101 ? -3.061 -10.036 8.507 1.00 94.69 101 PHE A CA 1
ATOM 807 C C . PHE A 1 101 ? -3.896 -11.279 8.173 1.00 94.69 101 PHE A C 1
ATOM 809 O O . PHE A 1 101 ? -3.792 -11.783 7.059 1.00 94.69 101 PHE A O 1
ATOM 816 N N . ALA A 1 102 ? -4.766 -11.749 9.075 1.00 92.56 102 ALA A N 1
ATOM 817 C CA . ALA A 1 102 ? -5.603 -12.929 8.825 1.00 92.56 102 ALA A CA 1
ATOM 818 C C . ALA A 1 102 ? -6.686 -12.704 7.757 1.00 92.56 102 ALA A C 1
ATOM 820 O O . ALA A 1 102 ? -7.083 -13.636 7.061 1.00 92.56 102 ALA A O 1
ATOM 821 N N . GLN A 1 103 ? -7.192 -11.475 7.636 1.00 93.56 103 GLN A N 1
ATOM 822 C CA . GLN A 1 103 ? -8.218 -11.105 6.659 1.00 93.56 103 GLN A CA 1
ATOM 823 C C . GLN A 1 103 ? -7.772 -9.862 5.887 1.00 93.56 103 GLN A C 1
ATOM 825 O O . GLN A 1 103 ? -8.256 -8.766 6.169 1.00 93.56 103 GLN A O 1
ATOM 830 N N . PRO A 1 104 ? -6.839 -9.969 4.930 1.00 95.69 104 PRO A N 1
ATOM 831 C CA . PRO A 1 104 ? -6.369 -8.806 4.192 1.00 95.69 104 PRO A CA 1
ATOM 832 C C . PRO A 1 104 ? -7.483 -8.192 3.334 1.00 95.69 104 PRO A C 1
ATOM 834 O O . PRO A 1 104 ? -8.425 -8.865 2.912 1.00 95.69 104 PRO A O 1
ATOM 837 N N . VAL A 1 105 ? -7.377 -6.892 3.048 1.00 97.25 105 VAL A N 1
ATOM 838 C CA . VAL A 1 105 ? -8.388 -6.163 2.257 1.00 97.25 105 VAL A CA 1
ATOM 839 C C . VAL A 1 105 ? -8.521 -6.734 0.844 1.00 97.25 105 VAL A C 1
ATOM 841 O O . VAL A 1 105 ? -9.627 -6.779 0.312 1.00 97.25 105 VAL A O 1
ATOM 844 N N . ILE A 1 106 ? -7.419 -7.229 0.264 1.00 97.75 106 ILE A N 1
ATOM 845 C CA . ILE A 1 106 ? -7.409 -7.846 -1.071 1.00 97.75 106 ILE A CA 1
ATOM 846 C C . ILE A 1 106 ? -8.409 -9.010 -1.189 1.00 97.75 106 ILE A C 1
ATOM 848 O O . ILE A 1 106 ? -8.981 -9.203 -2.252 1.00 97.75 106 ILE A O 1
ATOM 852 N N . ALA A 1 107 ? -8.698 -9.729 -0.096 1.00 96.31 107 ALA A N 1
ATOM 853 C CA . ALA A 1 107 ? -9.657 -10.837 -0.092 1.00 96.31 107 ALA A CA 1
ATOM 854 C C . ALA A 1 107 ? -11.117 -10.387 -0.299 1.00 96.31 107 ALA A C 1
ATOM 856 O O . ALA A 1 107 ? -11.986 -11.207 -0.581 1.00 96.31 107 ALA A O 1
ATOM 857 N N . SER A 1 108 ? -11.408 -9.091 -0.145 1.00 96.38 108 SER A N 1
ATOM 858 C CA . SER A 1 108 ? -12.718 -8.504 -0.458 1.00 96.38 108 SER A CA 1
ATOM 859 C C . SER A 1 108 ? -12.826 -8.008 -1.904 1.00 96.38 108 SER A C 1
ATOM 861 O O . SER A 1 108 ? -13.915 -7.617 -2.323 1.00 96.38 108 SER A O 1
ATOM 863 N N . VAL A 1 109 ? -11.722 -7.997 -2.657 1.00 98.12 109 VAL A N 1
ATOM 864 C CA . VAL A 1 109 ? -11.677 -7.548 -4.053 1.00 98.12 109 VAL A CA 1
ATOM 865 C C . VAL A 1 109 ? -12.039 -8.725 -4.970 1.00 98.12 109 VAL A C 1
ATOM 867 O O . VAL A 1 109 ? -11.591 -9.843 -4.710 1.00 98.12 109 VAL A O 1
ATOM 870 N N . PRO A 1 110 ? -12.832 -8.525 -6.041 1.00 98.25 110 PRO A N 1
ATOM 871 C CA . PRO A 1 110 ? -13.171 -9.613 -6.952 1.00 98.25 110 PRO A CA 1
ATOM 872 C C . PRO A 1 110 ? -11.931 -10.250 -7.591 1.00 98.25 110 PRO A C 1
ATOM 874 O O . PRO A 1 110 ? -11.122 -9.562 -8.213 1.00 98.25 110 PRO A O 1
ATOM 877 N N . GLN A 1 111 ? -11.783 -11.565 -7.430 1.00 97.12 111 GLN A N 1
ATOM 878 C CA . GLN A 1 111 ? -10.599 -12.295 -7.887 1.00 97.12 111 GLN A CA 1
ATOM 879 C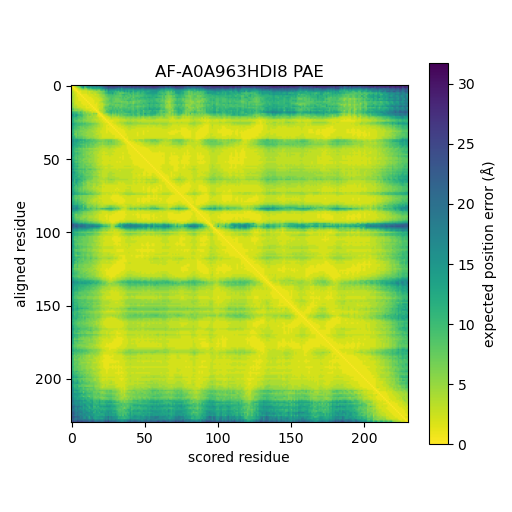 C . GLN A 1 111 ? -10.464 -12.286 -9.415 1.00 97.12 111 GLN A C 1
ATOM 881 O O . GLN A 1 111 ? -9.376 -12.059 -9.931 1.00 97.12 111 GLN A O 1
ATOM 886 N N . ASP A 1 112 ? -11.576 -12.460 -10.126 1.00 97.88 112 ASP A N 1
ATOM 887 C CA . ASP A 1 112 ? -11.651 -12.380 -11.587 1.00 97.88 112 ASP A CA 1
ATOM 888 C C . ASP A 1 112 ? -11.159 -11.025 -12.112 1.00 97.88 112 ASP A C 1
ATOM 890 O O . ASP A 1 112 ? -10.445 -10.953 -13.109 1.00 97.88 112 ASP A O 1
ATOM 894 N N . TRP A 1 113 ? -11.477 -9.951 -11.389 1.00 98.12 113 TRP A N 1
ATOM 895 C CA . TRP A 1 113 ? -11.001 -8.614 -11.720 1.00 98.12 113 TRP A CA 1
ATOM 896 C C . TRP A 1 113 ? -9.497 -8.445 -11.457 1.00 98.12 113 TRP A C 1
ATOM 898 O O . TRP A 1 113 ? -8.794 -7.861 -12.279 1.00 98.12 113 TRP A O 1
ATOM 908 N N . LEU A 1 114 ? -8.984 -8.976 -10.338 1.00 97.94 114 LEU A N 1
ATOM 909 C CA . LEU A 1 114 ? -7.548 -8.948 -10.027 1.00 97.94 114 LEU A CA 1
ATOM 910 C C . LEU A 1 114 ? -6.721 -9.708 -11.071 1.00 97.94 114 LEU A C 1
ATOM 912 O O . LEU A 1 114 ? -5.667 -9.226 -11.478 1.00 97.94 114 LEU A O 1
ATOM 916 N N . GLU A 1 115 ? -7.202 -10.872 -11.512 1.00 96.69 115 GLU A N 1
ATOM 917 C CA . GLU A 1 115 ? -6.563 -11.691 -12.552 1.00 96.69 115 GLU A CA 1
ATOM 918 C C . GLU A 1 115 ? -6.552 -10.994 -13.923 1.00 96.69 115 GLU A C 1
ATOM 920 O O . GLU A 1 115 ? -5.650 -11.231 -14.727 1.00 96.69 115 GLU A O 1
ATOM 925 N N . GLY A 1 116 ? -7.521 -10.108 -14.178 1.00 96.19 116 GLY A N 1
ATOM 926 C CA . GLY A 1 116 ? -7.608 -9.306 -15.398 1.00 96.19 116 GLY A CA 1
ATOM 927 C C . GLY A 1 116 ? -6.701 -8.071 -15.431 1.00 96.19 116 GLY A C 1
ATOM 928 O O . GLY A 1 116 ? -6.575 -7.447 -16.486 1.00 96.19 116 GLY A O 1
ATOM 929 N N . LEU A 1 117 ? -6.063 -7.696 -14.313 1.00 96.88 117 LEU A N 1
ATOM 930 C CA . LEU A 1 117 ? -5.221 -6.500 -14.262 1.00 96.88 117 LEU A CA 1
ATOM 931 C C . LEU A 1 117 ? -3.988 -6.635 -15.172 1.00 96.88 117 LEU A C 1
ATOM 933 O O . LEU A 1 117 ? -3.227 -7.597 -15.048 1.00 96.88 117 LEU A O 1
ATOM 937 N N . PRO A 1 118 ? -3.712 -5.649 -16.046 1.00 95.06 118 PRO A N 1
ATOM 938 C CA . PRO A 1 118 ? -2.543 -5.708 -16.906 1.00 95.06 118 PRO A CA 1
ATOM 939 C C . PRO A 1 118 ? -1.255 -5.375 -16.143 1.00 95.06 118 PRO A C 1
ATOM 941 O O . PRO A 1 118 ? -1.211 -4.479 -15.296 1.00 95.06 118 PRO A O 1
ATOM 944 N N . GLY A 1 119 ? -0.163 -6.031 -16.533 1.00 94.06 119 GLY A N 1
ATOM 945 C CA . GLY A 1 119 ? 1.171 -5.813 -15.975 1.00 94.06 119 GLY A CA 1
ATOM 946 C C . GLY A 1 119 ? 1.663 -6.988 -15.134 1.00 94.06 119 GLY A C 1
ATOM 947 O O . GLY A 1 119 ? 1.131 -8.092 -15.202 1.00 94.06 119 GLY A O 1
ATOM 948 N N . GLN A 1 120 ? 2.735 -6.761 -14.381 1.00 95.25 120 GLN A N 1
ATOM 949 C CA . GLN A 1 120 ? 3.379 -7.774 -13.541 1.00 95.25 120 GLN A CA 1
ATOM 950 C C . GLN A 1 120 ? 3.585 -7.222 -12.136 1.00 95.25 120 GLN A C 1
ATOM 952 O O . GLN A 1 120 ? 4.049 -6.093 -11.982 1.00 95.25 120 GLN A O 1
ATOM 957 N N . VAL A 1 121 ? 3.263 -8.009 -11.110 1.00 97.00 121 VAL A N 1
ATOM 958 C CA . VAL A 1 121 ? 3.438 -7.596 -9.712 1.00 97.00 121 VAL A CA 1
ATOM 959 C C . VAL A 1 121 ? 4.915 -7.320 -9.436 1.00 97.00 121 VAL A C 1
ATOM 961 O O . VAL A 1 121 ? 5.751 -8.216 -9.517 1.00 97.00 121 VAL A O 1
ATOM 964 N N . LEU A 1 122 ? 5.223 -6.068 -9.103 1.00 96.12 122 LEU A N 1
ATOM 965 C CA . LEU A 1 122 ? 6.541 -5.642 -8.639 1.00 96.12 122 LEU A CA 1
ATOM 966 C C . LEU A 1 122 ? 6.589 -5.547 -7.112 1.00 96.12 122 LEU A C 1
ATOM 968 O O . LEU A 1 122 ? 7.601 -5.890 -6.507 1.00 96.12 122 LEU A O 1
ATOM 972 N N . VAL A 1 123 ? 5.500 -5.070 -6.503 1.00 97.94 123 VAL A N 1
ATOM 973 C CA . VAL A 1 123 ? 5.308 -5.023 -5.049 1.00 97.94 123 VAL A CA 1
ATOM 974 C C . VAL A 1 123 ? 3.879 -5.429 -4.729 1.00 97.94 123 VAL A C 1
ATOM 976 O O . VAL A 1 123 ? 2.940 -4.946 -5.362 1.00 97.94 123 VAL A O 1
ATOM 979 N N . ALA A 1 124 ? 3.730 -6.272 -3.716 1.00 98.44 124 ALA A N 1
ATOM 980 C CA . ALA A 1 124 ? 2.466 -6.606 -3.088 1.00 98.44 124 ALA A CA 1
ATOM 981 C C . ALA A 1 124 ? 2.668 -6.492 -1.575 1.00 98.44 124 ALA A C 1
ATOM 983 O O . ALA A 1 124 ? 3.577 -7.123 -1.044 1.00 98.44 124 ALA A O 1
ATOM 984 N N . ALA A 1 125 ? 1.873 -5.664 -0.895 1.00 98.62 125 ALA A N 1
ATOM 985 C CA . ALA A 1 125 ? 2.034 -5.422 0.539 1.00 98.62 125 ALA A CA 1
ATOM 986 C C . ALA A 1 125 ? 0.697 -5.334 1.286 1.00 98.62 125 ALA A C 1
ATOM 988 O O . ALA A 1 125 ? -0.288 -4.784 0.786 1.00 98.62 125 ALA A O 1
ATOM 989 N N . HIS A 1 126 ? 0.669 -5.837 2.513 1.00 98.44 126 HIS A N 1
ATOM 990 C CA . HIS A 1 126 ? -0.385 -5.611 3.490 1.00 98.44 126 HIS A CA 1
ATOM 991 C C . HIS A 1 126 ? 0.104 -4.626 4.545 1.00 98.44 126 HIS A C 1
ATOM 993 O O . HIS A 1 126 ? 1.202 -4.755 5.083 1.00 98.44 126 HIS A O 1
ATOM 999 N N . VAL A 1 127 ? -0.731 -3.641 4.863 1.00 98.31 127 VAL A N 1
ATOM 1000 C CA . VAL A 1 127 ? -0.462 -2.677 5.927 1.00 98.31 127 VAL A CA 1
ATOM 1001 C C . VAL A 1 127 ? -1.599 -2.737 6.924 1.00 98.31 127 VAL A C 1
ATOM 1003 O O . VAL A 1 127 ? -2.760 -2.612 6.546 1.00 98.31 127 VAL A O 1
ATOM 1006 N N . ALA A 1 128 ? -1.272 -2.890 8.196 1.00 97.88 128 ALA A N 1
ATOM 1007 C CA . ALA A 1 128 ? -2.234 -2.793 9.275 1.00 97.88 128 ALA A CA 1
ATOM 1008 C C . ALA A 1 128 ? -1.891 -1.610 10.173 1.00 97.88 128 ALA A C 1
ATOM 1010 O O . ALA A 1 128 ? -0.748 -1.455 10.601 1.00 97.88 128 ALA A O 1
ATOM 1011 N N . LEU A 1 129 ? -2.886 -0.778 10.455 1.00 97.62 129 LEU A N 1
ATOM 1012 C CA . LEU A 1 129 ? -2.798 0.372 11.336 1.00 97.62 129 LEU A CA 1
ATOM 1013 C C . LEU A 1 129 ? -3.695 0.111 12.537 1.00 97.62 129 LEU A C 1
ATOM 1015 O O . LEU A 1 129 ? -4.912 -0.021 12.395 1.00 97.62 129 LEU A O 1
ATOM 1019 N N . ARG A 1 130 ? -3.102 0.071 13.726 1.00 96.19 130 ARG A N 1
ATOM 1020 C CA . ARG A 1 130 ? -3.830 -0.104 14.986 1.00 96.19 130 ARG A CA 1
ATOM 1021 C C . ARG A 1 130 ? -3.374 0.919 16.023 1.00 96.19 130 ARG A C 1
ATOM 1023 O O . ARG A 1 130 ? -2.238 1.382 15.929 1.00 96.19 130 ARG A O 1
ATOM 1030 N N . PRO A 1 131 ? -4.203 1.254 17.023 1.00 95.81 131 PRO A N 1
ATOM 1031 C CA . PRO A 1 131 ? -3.741 1.995 18.189 1.00 95.81 131 PRO A CA 1
ATOM 1032 C C . PRO A 1 131 ? -2.566 1.268 18.846 1.00 95.81 131 PRO A C 1
ATOM 1034 O O . PRO A 1 131 ? -2.550 0.035 18.906 1.00 95.81 131 PRO A O 1
ATOM 1037 N N . ALA A 1 132 ? -1.585 2.018 19.337 1.00 94.75 132 ALA A N 1
ATOM 1038 C CA . ALA A 1 132 ? -0.518 1.458 20.145 1.00 94.75 132 ALA A CA 1
ATOM 1039 C C . ALA A 1 13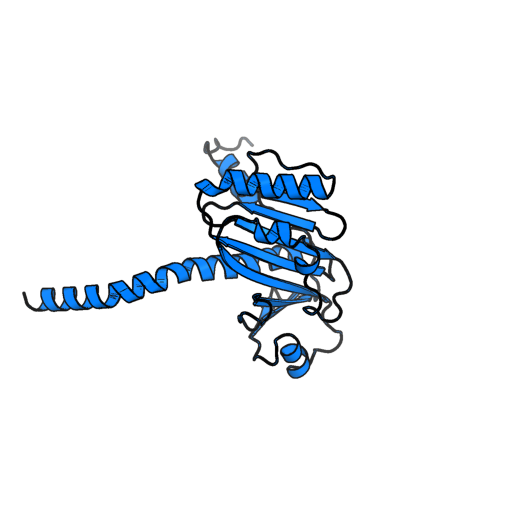2 ? -1.129 0.811 21.397 1.00 94.75 132 ALA A C 1
ATOM 1041 O O . ALA A 1 132 ? -1.999 1.413 22.038 1.00 94.75 132 ALA A O 1
ATOM 1042 N N . PRO A 1 133 ? -0.714 -0.418 21.740 1.00 92.31 133 PRO A N 1
ATOM 1043 C CA . PRO A 1 133 ? -1.240 -1.083 22.917 1.00 92.31 133 PRO A CA 1
ATOM 1044 C C . PRO A 1 133 ? -0.813 -0.325 24.182 1.00 92.31 133 PRO A C 1
ATOM 1046 O O . PRO A 1 133 ? 0.243 0.310 24.218 1.00 92.31 133 PRO A O 1
ATOM 1049 N N . ALA A 1 134 ? -1.643 -0.388 25.227 1.00 91.31 134 ALA A N 1
ATOM 1050 C CA . ALA A 1 134 ? -1.347 0.262 26.507 1.00 91.31 134 ALA A CA 1
ATOM 1051 C C . ALA A 1 134 ? -0.062 -0.291 27.147 1.00 91.31 134 ALA A C 1
ATOM 1053 O O . ALA A 1 134 ? 0.715 0.459 27.736 1.00 91.31 134 ALA A O 1
ATOM 1054 N N . GLU A 1 135 ? 0.169 -1.594 26.984 1.00 90.81 135 GLU A N 1
ATOM 1055 C CA . GLU A 1 135 ? 1.418 -2.267 27.321 1.00 90.81 135 GLU A CA 1
ATOM 1056 C C . GLU A 1 135 ? 2.128 -2.690 26.028 1.00 90.81 135 GLU A C 1
ATOM 1058 O O . GLU A 1 135 ? 1.467 -3.190 25.116 1.00 90.81 135 GLU A O 1
ATOM 1063 N N . PRO A 1 136 ? 3.454 -2.498 25.905 1.00 88.88 136 PRO A N 1
ATOM 1064 C CA . PRO A 1 136 ? 4.181 -2.911 24.710 1.00 88.88 136 PRO A CA 1
ATOM 1065 C C . PRO A 1 136 ? 4.027 -4.413 24.448 1.00 88.88 136 PRO A C 1
ATOM 1067 O O . PRO A 1 136 ? 4.330 -5.218 25.327 1.00 88.88 136 PRO A O 1
ATOM 1070 N N . SER A 1 137 ? 3.620 -4.784 23.230 1.00 91.12 137 SER A N 1
ATOM 1071 C CA . SER A 1 137 ? 3.596 -6.189 22.808 1.00 91.12 137 SER A CA 1
ATOM 1072 C C . SER A 1 137 ? 4.981 -6.823 22.916 1.00 91.12 137 SER A C 1
ATOM 1074 O O . SER A 1 137 ? 5.994 -6.173 22.620 1.00 91.12 137 SER A O 1
ATOM 1076 N N . SER A 1 138 ? 5.024 -8.100 23.299 1.00 93.25 138 SER A N 1
ATOM 1077 C CA . SER A 1 138 ? 6.285 -8.840 23.354 1.00 93.25 138 SER A CA 1
ATOM 1078 C C . SER A 1 138 ? 6.865 -9.048 21.951 1.00 93.25 138 SER A C 1
ATOM 1080 O O . SER A 1 138 ? 6.171 -8.963 20.932 1.00 93.25 138 SER A O 1
ATOM 1082 N N . ASN A 1 139 ? 8.163 -9.349 21.881 1.00 92.38 139 ASN A N 1
ATOM 1083 C CA . ASN A 1 139 ? 8.785 -9.687 20.605 1.00 92.38 139 ASN A CA 1
ATOM 1084 C C . ASN A 1 139 ? 8.196 -10.975 20.013 1.00 92.38 139 ASN A C 1
ATOM 1086 O O . ASN A 1 139 ? 8.048 -11.038 18.795 1.00 92.38 139 ASN A O 1
ATOM 1090 N N . GLU A 1 140 ? 7.833 -11.971 20.833 1.00 94.06 140 GLU A N 1
ATOM 1091 C CA . GLU A 1 140 ? 7.184 -13.190 20.332 1.00 94.06 140 GLU A CA 1
ATOM 1092 C C . GLU A 1 140 ? 5.786 -12.907 19.770 1.00 94.06 140 GLU A C 1
ATOM 1094 O O . GLU A 1 140 ? 5.451 -13.401 18.693 1.00 94.06 140 GLU A O 1
ATOM 1099 N N . GLU A 1 141 ? 4.988 -12.079 20.452 1.00 93.94 141 GLU A N 1
ATOM 1100 C CA . GLU A 1 141 ? 3.657 -11.676 19.981 1.00 93.94 141 GLU A CA 1
ATOM 1101 C C . GLU A 1 141 ? 3.746 -10.965 18.635 1.00 93.94 141 GLU A C 1
ATOM 1103 O O . GLU A 1 141 ? 3.026 -11.303 17.697 1.00 93.94 141 GLU A O 1
ATOM 1108 N N . LEU A 1 142 ? 4.666 -10.007 18.511 1.00 95.19 142 LEU A N 1
ATOM 1109 C CA . LEU A 1 142 ? 4.864 -9.287 17.261 1.00 95.19 142 LEU A CA 1
ATOM 1110 C C . LEU A 1 142 ? 5.380 -10.214 16.162 1.00 95.19 142 LEU A C 1
ATOM 1112 O O . LEU A 1 142 ? 4.834 -10.186 15.066 1.00 95.19 142 LEU A O 1
ATOM 1116 N N . ALA A 1 143 ? 6.384 -11.049 16.441 1.00 95.81 143 ALA A N 1
ATOM 1117 C CA . ALA A 1 143 ? 6.936 -11.984 15.461 1.00 95.81 143 ALA A CA 1
ATOM 1118 C C . ALA A 1 143 ? 5.886 -12.988 14.963 1.00 95.81 143 ALA A C 1
ATOM 1120 O O . ALA A 1 143 ? 5.925 -13.374 13.797 1.00 95.81 143 ALA A O 1
ATOM 1121 N N . SER A 1 144 ? 4.907 -13.367 15.795 1.00 95.31 144 SER A N 1
ATOM 1122 C CA . SER A 1 144 ? 3.818 -14.268 15.386 1.00 95.31 144 SER A CA 1
ATOM 1123 C C . SER A 1 144 ? 2.989 -13.726 14.211 1.00 95.31 144 SER A C 1
ATOM 1125 O O . SER A 1 144 ? 2.556 -14.501 13.361 1.00 95.31 144 SER A O 1
ATOM 1127 N N . LEU A 1 145 ? 2.874 -12.397 14.084 1.00 95.44 145 LEU A N 1
ATOM 1128 C CA . LEU A 1 145 ? 2.197 -11.728 12.962 1.00 95.44 145 LEU A CA 1
ATOM 1129 C C . LEU A 1 145 ? 2.978 -11.840 11.635 1.00 95.44 145 LEU A C 1
ATOM 1131 O O . LEU A 1 145 ? 2.436 -11.598 10.554 1.00 95.44 145 LEU A O 1
ATOM 1135 N N . PHE A 1 146 ? 4.252 -12.226 11.717 1.00 97.12 146 PHE A N 1
ATOM 1136 C CA . PHE A 1 146 ? 5.202 -12.331 10.611 1.00 97.12 146 PHE A CA 1
ATOM 1137 C C . PHE A 1 146 ? 5.833 -13.730 10.558 1.00 97.12 146 PHE A C 1
ATOM 1139 O O . PHE A 1 146 ? 7.026 -13.868 10.312 1.00 97.12 146 PHE A O 1
ATOM 1146 N N . GLU A 1 147 ? 5.054 -14.783 10.831 1.00 95.00 147 GLU A N 1
ATOM 1147 C CA . GLU A 1 147 ? 5.503 -16.188 10.725 1.00 95.00 147 GLU A CA 1
ATOM 1148 C C . GLU A 1 147 ? 6.710 -16.537 11.624 1.00 95.00 147 GLU A C 1
ATOM 1150 O O . GLU A 1 147 ? 7.464 -17.469 11.350 1.00 95.00 147 GLU A O 1
ATOM 1155 N N . GLY A 1 148 ? 6.908 -15.791 12.714 1.00 95.38 148 GLY A N 1
ATOM 1156 C CA . GLY A 1 148 ? 8.041 -15.955 13.626 1.00 95.38 148 GLY A CA 1
ATOM 1157 C C . GLY A 1 148 ? 9.352 -15.341 13.123 1.00 95.38 148 GLY A C 1
ATOM 1158 O O . GLY A 1 148 ? 10.396 -15.559 13.739 1.00 95.38 148 GLY A O 1
ATOM 1159 N N . ASN A 1 149 ? 9.326 -14.580 12.025 1.00 96.31 149 ASN A N 1
ATOM 1160 C CA . ASN A 1 149 ? 10.516 -13.941 11.471 1.00 96.31 149 ASN A CA 1
ATOM 1161 C C . ASN A 1 149 ? 11.058 -12.836 12.399 1.00 96.31 149 ASN A C 1
ATOM 1163 O O . ASN A 1 149 ? 10.293 -12.169 13.105 1.00 96.31 149 ASN A O 1
ATOM 1167 N N . PRO A 1 150 ? 12.383 -12.590 12.385 1.00 94.94 150 PRO A N 1
ATOM 1168 C CA . PRO A 1 150 ? 12.956 -11.445 13.075 1.00 94.94 150 PRO A CA 1
ATOM 1169 C C . PRO A 1 150 ? 12.438 -10.145 12.458 1.00 94.94 150 PRO A C 1
ATOM 1171 O O . PRO A 1 150 ? 12.490 -9.952 11.243 1.00 94.94 150 PRO A O 1
ATOM 1174 N N . LEU A 1 151 ? 11.977 -9.238 13.314 1.00 97.06 151 LEU A N 1
ATOM 1175 C CA . LEU A 1 151 ? 11.419 -7.962 12.888 1.00 97.06 151 LEU A CA 1
ATOM 1176 C C . LEU A 1 151 ? 12.459 -6.854 12.925 1.00 97.06 151 LEU A C 1
ATOM 1178 O O . LEU A 1 151 ? 13.281 -6.765 13.840 1.00 97.06 151 LEU A O 1
ATOM 1182 N N . VAL A 1 152 ? 12.335 -5.941 11.972 1.00 95.50 152 VAL A N 1
ATOM 1183 C CA . VAL A 1 152 ? 12.930 -4.613 12.045 1.00 95.50 152 VAL A CA 1
ATOM 1184 C C . VAL A 1 152 ? 11.831 -3.596 12.315 1.00 95.50 152 VAL A C 1
ATOM 1186 O O . VAL A 1 152 ? 10.709 -3.707 11.820 1.00 95.50 152 VAL A O 1
ATOM 1189 N N . GLY A 1 153 ? 12.140 -2.589 13.124 1.00 94.56 153 GLY A N 1
ATOM 1190 C CA . GLY A 1 153 ? 11.165 -1.567 13.460 1.00 94.56 153 GLY A CA 1
ATOM 1191 C C . GLY A 1 153 ? 11.795 -0.267 13.915 1.00 94.56 153 GLY A C 1
ATOM 1192 O O . GLY A 1 153 ? 12.955 -0.220 14.325 1.00 94.56 153 GLY A O 1
ATOM 1193 N N . SER A 1 154 ? 11.020 0.807 13.817 1.00 94.88 154 SER A N 1
ATOM 1194 C CA . SER A 1 154 ? 11.445 2.140 14.231 1.00 94.88 154 SER A CA 1
ATOM 1195 C C . SER A 1 154 ? 10.261 2.985 14.684 1.00 94.88 154 SER A C 1
ATOM 1197 O O . SER A 1 154 ? 9.129 2.789 14.236 1.00 94.88 154 SER A O 1
ATOM 1199 N N . ARG A 1 155 ? 10.539 3.965 15.548 1.00 95.94 155 ARG A N 1
ATOM 1200 C CA . ARG A 1 155 ? 9.622 5.077 15.806 1.00 95.94 155 ARG A CA 1
ATOM 1201 C C . ARG A 1 155 ? 9.764 6.104 14.690 1.00 95.94 155 ARG A C 1
ATOM 1203 O O . ARG A 1 155 ? 10.872 6.498 14.336 1.00 95.94 155 ARG A O 1
ATOM 1210 N N . VAL A 1 156 ? 8.642 6.548 14.146 1.00 94.94 156 VAL A N 1
ATOM 1211 C CA . VAL A 1 156 ? 8.586 7.426 12.973 1.00 94.94 156 VAL A CA 1
ATOM 1212 C C . VAL A 1 156 ? 7.763 8.676 13.270 1.00 94.94 156 VAL A C 1
ATOM 1214 O O . VAL A 1 156 ? 6.981 8.711 14.218 1.00 94.94 156 VAL A O 1
ATOM 1217 N N . GLY A 1 157 ? 7.959 9.725 12.467 1.00 90.19 157 GLY A N 1
ATOM 1218 C CA . GLY A 1 157 ? 7.203 10.974 12.598 1.00 90.19 157 GLY A CA 1
ATOM 1219 C C . GLY A 1 157 ? 7.393 11.677 13.945 1.00 90.19 157 GLY A C 1
ATOM 1220 O O . GLY A 1 157 ? 6.428 12.210 14.470 1.00 90.19 157 GLY A O 1
ATOM 1221 N N . ASP A 1 158 ? 8.610 11.648 14.498 1.00 92.12 158 ASP A N 1
ATOM 1222 C CA . ASP A 1 158 ? 8.928 12.164 15.842 1.00 92.12 158 ASP A CA 1
ATOM 1223 C C . ASP A 1 158 ? 8.238 11.394 16.987 1.00 92.12 158 ASP A C 1
ATOM 1225 O O . ASP A 1 158 ? 7.868 11.936 18.022 1.00 92.12 158 ASP A O 1
ATOM 1229 N N . GLY A 1 159 ? 8.042 10.085 16.793 1.00 93.56 159 GLY A N 1
ATOM 1230 C CA . GLY A 1 159 ? 7.519 9.189 17.826 1.00 93.56 159 GLY A CA 1
ATOM 1231 C C . GLY A 1 159 ? 5.997 9.084 17.888 1.00 93.56 159 GLY A C 1
ATOM 1232 O O . GLY A 1 159 ? 5.492 8.364 18.744 1.00 93.56 159 GLY A O 1
ATOM 1233 N N . VAL A 1 160 ? 5.273 9.729 16.969 1.00 95.69 160 VAL A N 1
ATOM 1234 C CA . VAL A 1 160 ? 3.801 9.645 16.873 1.00 95.69 160 VAL A CA 1
ATOM 1235 C C . VAL A 1 160 ? 3.294 8.291 16.361 1.00 95.69 160 VAL A C 1
ATOM 1237 O O . VAL A 1 160 ? 2.095 8.032 16.408 1.00 95.69 160 VAL A O 1
ATOM 1240 N N . ALA A 1 161 ? 4.187 7.430 15.869 1.00 97.31 161 ALA A N 1
ATOM 1241 C CA . ALA A 1 161 ? 3.889 6.044 15.528 1.00 97.31 161 ALA A CA 1
ATOM 1242 C C . ALA A 1 161 ? 5.147 5.168 15.585 1.00 97.31 161 ALA A C 1
ATOM 1244 O O . ALA A 1 161 ? 6.280 5.663 15.538 1.00 97.31 161 ALA A O 1
ATOM 1245 N N . SER A 1 162 ? 4.947 3.853 15.615 1.00 96.81 162 SER A N 1
ATOM 1246 C CA . SER A 1 162 ? 5.995 2.869 15.339 1.00 96.81 162 SER A CA 1
ATOM 1247 C C . SER A 1 162 ? 5.618 1.998 14.147 1.00 96.81 162 SER A C 1
ATOM 1249 O O . SER A 1 162 ? 4.449 1.684 13.948 1.00 96.81 162 SER A O 1
ATOM 1251 N N . VAL A 1 163 ? 6.611 1.634 13.339 1.00 97.50 163 VAL A N 1
ATOM 1252 C CA . VAL A 1 163 ? 6.444 0.773 12.162 1.00 97.50 163 VAL A CA 1
ATOM 1253 C C . VAL A 1 163 ? 7.301 -0.467 12.347 1.00 97.50 163 VAL A C 1
ATOM 1255 O O . VAL A 1 163 ? 8.453 -0.349 12.772 1.00 97.50 163 VAL A O 1
ATOM 1258 N N . ARG A 1 164 ? 6.751 -1.639 12.021 1.00 97.56 164 ARG A N 1
ATOM 1259 C CA . ARG A 1 164 ? 7.447 -2.932 12.020 1.00 97.56 164 ARG A CA 1
ATOM 1260 C C . ARG A 1 164 ? 7.203 -3.679 10.715 1.00 97.56 164 ARG A C 1
ATOM 1262 O O . ARG A 1 164 ? 6.096 -3.627 10.181 1.00 97.56 164 ARG A O 1
ATOM 1269 N N . ALA A 1 165 ? 8.228 -4.374 10.245 1.00 97.25 165 ALA A N 1
ATOM 1270 C CA . ALA A 1 165 ? 8.190 -5.266 9.092 1.00 97.25 165 ALA A CA 1
ATOM 1271 C C . ALA A 1 165 ? 9.299 -6.321 9.223 1.00 97.25 165 ALA A C 1
ATOM 1273 O O . ALA A 1 165 ? 10.25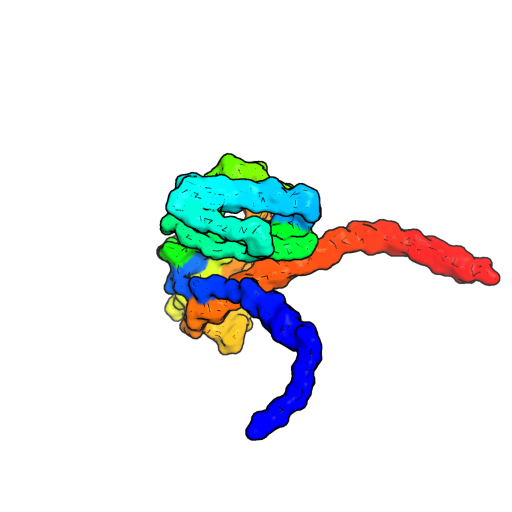8 -6.122 9.972 1.00 97.25 165 ALA A O 1
ATOM 1274 N N . ASP A 1 166 ? 9.209 -7.408 8.466 1.00 96.88 166 ASP A N 1
ATOM 1275 C CA . ASP A 1 166 ? 10.314 -8.354 8.255 1.00 96.88 166 ASP A CA 1
ATOM 1276 C C . ASP A 1 166 ? 10.936 -8.232 6.847 1.00 96.88 166 ASP A C 1
ATOM 1278 O O . ASP A 1 166 ? 11.986 -8.818 6.583 1.00 96.88 166 ASP A O 1
ATOM 1282 N N . PHE A 1 167 ? 10.317 -7.435 5.960 1.00 93.62 167 PHE A N 1
ATOM 1283 C CA . PHE A 1 167 ? 10.680 -7.262 4.546 1.00 93.62 167 PHE A CA 1
ATOM 1284 C C . PHE A 1 167 ? 10.747 -8.580 3.759 1.00 93.62 167 PHE A C 1
ATOM 1286 O O . PHE A 1 167 ? 11.543 -8.723 2.824 1.00 93.62 167 PHE A O 1
ATOM 1293 N N . ARG A 1 168 ? 9.913 -9.555 4.131 1.00 96.00 168 ARG A N 1
ATOM 1294 C CA . ARG A 1 168 ? 9.789 -10.835 3.430 1.00 96.00 168 ARG A CA 1
ATOM 1295 C C . ARG A 1 168 ? 8.455 -10.904 2.704 1.00 96.00 168 ARG A C 1
ATOM 1297 O O . ARG A 1 168 ? 7.492 -10.244 3.071 1.00 96.00 168 ARG A O 1
ATOM 1304 N N . ILE A 1 169 ? 8.425 -11.709 1.649 1.00 97.12 169 ILE A N 1
ATOM 1305 C CA . ILE A 1 169 ? 7.180 -12.106 0.997 1.00 97.12 169 ILE A CA 1
ATOM 1306 C C . ILE A 1 169 ? 6.653 -13.318 1.764 1.00 97.12 169 ILE A C 1
ATOM 1308 O O . ILE A 1 169 ? 7.367 -14.317 1.892 1.00 97.12 169 ILE A O 1
ATOM 1312 N N . HIS A 1 170 ? 5.438 -13.202 2.287 1.00 97.44 170 HIS A N 1
ATOM 1313 C CA . HIS A 1 170 ? 4.757 -14.244 3.048 1.00 97.44 170 HIS A CA 1
ATOM 1314 C C . HIS A 1 170 ? 4.087 -15.272 2.126 1.00 97.44 170 HIS A C 1
ATOM 1316 O O . HIS A 1 170 ? 4.092 -15.132 0.900 1.00 97.44 170 HIS A O 1
ATOM 1322 N N . ALA A 1 171 ? 3.503 -16.325 2.705 1.00 95.62 171 ALA A N 1
ATOM 1323 C CA . ALA A 1 171 ? 2.864 -17.403 1.937 1.00 95.62 171 ALA A CA 1
ATOM 1324 C C . ALA A 1 171 ? 1.705 -16.934 1.028 1.00 95.62 171 ALA A C 1
ATOM 1326 O O . ALA A 1 171 ? 1.395 -17.595 0.039 1.00 95.62 171 ALA A O 1
ATOM 1327 N N . ASP A 1 172 ? 1.086 -15.796 1.349 1.00 96.00 172 ASP A N 1
ATOM 1328 C CA . ASP A 1 172 ? 0.037 -15.138 0.557 1.00 96.00 172 ASP A CA 1
ATOM 1329 C C . ASP A 1 172 ? 0.584 -14.332 -0.640 1.00 96.00 172 ASP A C 1
ATOM 1331 O O . ASP A 1 172 ? -0.194 -13.866 -1.473 1.00 96.00 172 ASP A O 1
ATOM 1335 N N . GLY A 1 173 ? 1.908 -14.186 -0.760 1.00 97.06 173 GLY A N 1
ATOM 1336 C CA . GLY A 1 173 ? 2.563 -13.400 -1.804 1.00 97.06 173 GLY A CA 1
ATOM 1337 C C . GLY A 1 173 ? 2.731 -11.914 -1.472 1.00 97.06 173 GLY A C 1
ATOM 1338 O O . GLY A 1 173 ? 3.189 -11.165 -2.335 1.00 97.06 173 GLY A O 1
ATOM 1339 N N . PHE A 1 174 ? 2.408 -11.480 -0.249 1.00 98.38 174 PHE A N 1
ATOM 1340 C CA . PHE A 1 174 ? 2.492 -10.082 0.176 1.00 98.38 174 PHE A CA 1
ATOM 1341 C C . PHE A 1 174 ? 3.577 -9.887 1.239 1.00 98.38 174 PHE A C 1
ATOM 1343 O O . PHE A 1 174 ? 3.817 -10.753 2.078 1.00 98.38 174 PHE A O 1
ATOM 1350 N N . SER A 1 175 ? 4.233 -8.728 1.226 1.00 97.81 175 SER A N 1
ATOM 1351 C CA . SER A 1 175 ? 4.983 -8.233 2.383 1.00 97.81 175 SER A CA 1
ATOM 1352 C C . SER A 1 175 ? 4.034 -7.655 3.432 1.00 97.81 175 SER A C 1
ATOM 1354 O O . SER A 1 175 ? 2.866 -7.378 3.149 1.00 97.81 175 SER A O 1
ATOM 1356 N N . ARG A 1 176 ? 4.502 -7.488 4.671 1.00 98.00 176 ARG A N 1
ATOM 1357 C CA . ARG A 1 176 ? 3.669 -7.006 5.782 1.00 98.00 176 ARG A CA 1
ATOM 1358 C C . ARG A 1 176 ? 4.292 -5.801 6.475 1.00 98.00 176 ARG A C 1
ATOM 1360 O O . ARG A 1 176 ? 5.491 -5.766 6.746 1.00 98.00 176 ARG A O 1
ATOM 1367 N N . PHE A 1 177 ? 3.445 -4.836 6.823 1.00 98.19 177 PHE A N 1
ATOM 1368 C CA . PHE A 1 177 ? 3.787 -3.689 7.659 1.00 98.19 177 PHE A CA 1
ATOM 1369 C C . PHE A 1 177 ? 2.756 -3.528 8.769 1.00 98.19 177 PHE A C 1
ATOM 1371 O O . PHE A 1 177 ? 1.557 -3.415 8.508 1.00 98.19 177 PHE A O 1
ATOM 1378 N N . LEU A 1 178 ? 3.226 -3.453 10.009 1.00 97.81 178 LEU A N 1
ATOM 1379 C CA . LEU A 1 178 ? 2.409 -3.078 11.157 1.00 97.81 178 LEU A CA 1
ATOM 1380 C C . LEU A 1 178 ? 2.758 -1.652 11.576 1.00 97.81 178 LEU A C 1
ATOM 1382 O O . LEU A 1 178 ? 3.917 -1.359 11.870 1.00 97.81 178 LEU A O 1
ATOM 1386 N N . ILE A 1 179 ? 1.751 -0.788 11.635 1.00 97.62 179 ILE A N 1
ATOM 1387 C CA . ILE A 1 179 ? 1.844 0.573 12.156 1.00 97.62 179 ILE A CA 1
ATOM 1388 C C . ILE A 1 179 ? 1.051 0.632 13.459 1.00 97.62 179 ILE A C 1
ATOM 1390 O O . ILE A 1 179 ? -0.161 0.421 13.473 1.00 97.62 179 ILE A O 1
ATOM 1394 N N . GLU A 1 180 ? 1.741 0.937 14.551 1.00 97.00 180 GLU A N 1
ATOM 1395 C CA . GLU A 1 180 ? 1.114 1.205 15.842 1.00 97.00 180 GLU A CA 1
ATOM 1396 C C . GLU A 1 180 ? 1.079 2.707 16.087 1.00 97.00 180 GLU A C 1
ATOM 1398 O O . GLU A 1 180 ? 2.117 3.377 16.119 1.00 97.00 180 GLU A O 1
ATOM 1403 N N . ASP A 1 181 ? -0.134 3.217 16.234 1.00 96.62 181 ASP A N 1
ATOM 1404 C CA . ASP A 1 181 ? -0.445 4.628 16.357 1.00 96.62 181 ASP A CA 1
ATOM 1405 C C . ASP A 1 181 ? -0.367 5.126 17.798 1.00 96.62 181 ASP A C 1
ATOM 1407 O O . ASP A 1 181 ? -1.071 4.631 18.674 1.00 96.62 181 ASP A O 1
ATOM 1411 N N . VAL A 1 182 ? 0.450 6.152 18.031 1.00 96.00 182 VAL A N 1
ATOM 1412 C CA . VAL A 1 182 ? 0.504 6.855 19.317 1.00 96.00 182 VAL A CA 1
ATOM 1413 C C . VAL A 1 182 ? -0.360 8.118 19.279 1.00 96.00 182 VAL A C 1
ATOM 1415 O O . VAL A 1 182 ? -1.068 8.407 20.242 1.00 96.00 182 VAL A O 1
ATOM 1418 N N . SER A 1 183 ? -0.282 8.901 18.198 1.00 96.56 183 SER A N 1
ATOM 1419 C CA . SER A 1 183 ? -0.986 10.189 18.072 1.00 96.56 183 SER A CA 1
ATOM 1420 C C . SER A 1 183 ? -1.090 10.718 16.630 1.00 96.56 183 SER A C 1
ATOM 1422 O O . SER A 1 183 ? -1.061 11.929 16.382 1.00 96.56 183 SER A O 1
ATOM 1424 N N . LEU A 1 184 ? -1.205 9.828 15.644 1.00 96.56 184 LEU A N 1
ATOM 1425 C CA . LEU A 1 184 ? -1.370 10.167 14.236 1.00 96.56 184 LEU A CA 1
ATOM 1426 C C . LEU A 1 184 ? -2.703 10.875 13.994 1.00 96.56 184 LEU A C 1
ATOM 1428 O O . LEU A 1 184 ? -3.790 10.357 14.238 1.00 96.56 184 LEU A O 1
ATOM 1432 N N . THR A 1 185 ? -2.636 12.040 13.356 1.00 96.50 185 THR A N 1
ATOM 1433 C CA . THR A 1 185 ? -3.805 12.566 12.643 1.00 96.50 185 THR A CA 1
ATOM 1434 C C . THR A 1 185 ? -4.107 11.703 11.410 1.00 96.50 185 THR A C 1
ATOM 1436 O O . THR A 1 185 ? -3.176 11.155 10.803 1.00 96.50 185 THR A O 1
ATOM 1439 N N . PRO A 1 186 ? -5.358 11.677 10.911 1.00 96.56 186 PRO A N 1
ATOM 1440 C CA . PRO A 1 186 ? -5.704 10.858 9.748 1.00 96.56 186 PRO A CA 1
ATOM 1441 C C . PRO A 1 186 ? -4.865 11.137 8.494 1.00 96.56 186 PRO A C 1
ATOM 1443 O O . PRO A 1 186 ? -4.523 10.244 7.717 1.00 96.56 186 PRO A O 1
ATOM 1446 N N . ARG A 1 187 ? -4.461 12.399 8.300 1.00 94.94 187 ARG A N 1
ATOM 1447 C CA . ARG A 1 187 ? -3.576 12.792 7.193 1.00 94.94 187 ARG A CA 1
ATOM 1448 C C . ARG A 1 187 ? -2.127 12.345 7.403 1.00 94.94 187 ARG A C 1
ATOM 1450 O O . ARG A 1 187 ? -1.425 12.141 6.413 1.00 94.94 187 ARG A O 1
ATOM 1457 N N . GLN A 1 188 ? -1.648 12.252 8.647 1.00 95.81 188 GLN A N 1
ATOM 1458 C CA . GLN A 1 188 ? -0.319 11.703 8.940 1.00 95.81 188 GLN A CA 1
ATOM 1459 C C . GLN A 1 188 ? -0.290 10.197 8.685 1.00 95.81 188 GLN A C 1
ATOM 1461 O O . GLN A 1 188 ? 0.624 9.750 7.997 1.00 95.81 188 GLN A O 1
ATOM 1466 N N . ALA A 1 189 ? -1.304 9.455 9.144 1.00 96.94 189 ALA A N 1
ATOM 1467 C CA . ALA A 1 189 ? -1.444 8.022 8.879 1.00 96.94 189 ALA A CA 1
ATOM 1468 C C . ALA A 1 189 ? -1.425 7.731 7.368 1.00 96.94 189 ALA A C 1
ATOM 1470 O O . ALA A 1 189 ? -0.586 6.977 6.878 1.00 96.94 189 ALA A O 1
ATOM 1471 N N . GLY A 1 190 ? -2.248 8.458 6.610 1.00 96.38 190 GLY A N 1
ATOM 1472 C CA . GLY A 1 190 ? -2.271 8.416 5.150 1.00 96.38 190 GLY A CA 1
ATOM 1473 C C . GLY A 1 190 ? -0.930 8.642 4.466 1.00 96.38 190 GLY A C 1
ATOM 1474 O O . GLY A 1 190 ? -0.506 7.865 3.608 1.00 96.38 190 GLY A O 1
ATOM 1475 N N . ARG A 1 191 ? -0.235 9.719 4.858 1.00 94.88 191 ARG A N 1
ATOM 1476 C CA . ARG A 1 191 ? 1.109 10.017 4.346 1.00 94.88 191 ARG A CA 1
ATOM 1477 C C . ARG A 1 191 ? 2.094 8.908 4.680 1.00 94.88 191 ARG A C 1
ATOM 1479 O O . ARG A 1 191 ? 2.921 8.591 3.838 1.00 94.88 191 ARG A O 1
ATOM 1486 N N . MET A 1 192 ? 2.027 8.352 5.883 1.00 95.69 192 MET A N 1
ATOM 1487 C CA . MET A 1 192 ? 2.948 7.316 6.335 1.00 95.69 192 MET A CA 1
ATOM 1488 C C . MET A 1 192 ? 2.809 6.044 5.505 1.00 95.69 192 MET A C 1
ATOM 1490 O O . MET A 1 192 ? 3.802 5.581 4.951 1.00 95.69 192 MET A O 1
ATOM 1494 N N . VAL A 1 193 ? 1.578 5.554 5.333 1.00 97.06 193 VAL A N 1
ATOM 1495 C CA . VAL A 1 193 ? 1.285 4.391 4.482 1.00 97.06 193 VAL A CA 1
ATOM 1496 C C . VAL A 1 193 ? 1.761 4.639 3.057 1.00 97.06 193 VAL A C 1
ATOM 1498 O O . VAL A 1 193 ? 2.518 3.839 2.518 1.00 97.06 193 VAL A O 1
ATOM 1501 N N . GLN A 1 194 ? 1.409 5.786 2.467 1.00 95.44 194 GLN A N 1
ATOM 1502 C CA . GLN A 1 194 ? 1.858 6.121 1.115 1.00 95.44 194 GLN A CA 1
ATOM 1503 C C . GLN A 1 194 ? 3.390 6.130 1.000 1.00 95.44 194 GLN A C 1
ATOM 1505 O O . GLN A 1 194 ? 3.925 5.607 0.030 1.00 95.44 194 GLN A O 1
ATOM 1510 N N . ARG A 1 195 ? 4.109 6.701 1.974 1.00 93.75 195 ARG A N 1
ATOM 1511 C CA . ARG A 1 195 ? 5.578 6.778 1.926 1.00 93.75 195 ARG A CA 1
ATOM 1512 C C . ARG A 1 195 ? 6.233 5.411 2.067 1.00 93.75 195 ARG A C 1
ATOM 1514 O O . ARG A 1 195 ? 7.188 5.159 1.344 1.00 93.75 195 ARG A O 1
ATOM 1521 N N . LEU A 1 196 ? 5.730 4.544 2.945 1.00 95.06 196 LEU A N 1
ATOM 1522 C CA . LEU A 1 196 ? 6.242 3.177 3.086 1.00 95.06 196 LEU A CA 1
ATOM 1523 C C . LEU A 1 196 ? 6.091 2.397 1.774 1.00 95.06 196 LEU A C 1
ATOM 1525 O O . LEU A 1 196 ? 7.073 1.864 1.264 1.00 95.06 196 LEU A O 1
ATOM 1529 N N . LEU A 1 197 ? 4.894 2.430 1.183 1.00 95.88 197 LEU A N 1
ATOM 1530 C CA . LEU A 1 197 ? 4.599 1.738 -0.074 1.00 95.88 197 LEU A CA 1
ATOM 1531 C C . LEU A 1 197 ? 5.391 2.317 -1.257 1.00 95.88 197 LEU A C 1
ATOM 1533 O O . LEU A 1 197 ? 5.874 1.574 -2.113 1.00 95.88 197 LEU A O 1
ATOM 1537 N N . GLU A 1 198 ? 5.568 3.641 -1.310 1.00 93.38 198 GLU A N 1
ATOM 1538 C CA . GLU A 1 198 ? 6.422 4.284 -2.313 1.00 93.38 198 GLU A CA 1
ATOM 1539 C C . GLU A 1 198 ? 7.888 3.871 -2.143 1.00 93.38 198 GLU A C 1
ATOM 1541 O O . GLU A 1 198 ? 8.522 3.529 -3.138 1.00 93.38 198 GLU A O 1
ATOM 1546 N N . ILE A 1 199 ? 8.424 3.859 -0.917 1.00 93.56 199 ILE A N 1
ATOM 1547 C CA . ILE A 1 199 ? 9.804 3.421 -0.654 1.00 93.56 199 ILE A CA 1
ATOM 1548 C C . ILE A 1 199 ? 10.006 1.989 -1.145 1.00 93.56 199 ILE A C 1
ATOM 1550 O O . ILE A 1 199 ? 10.958 1.742 -1.880 1.00 93.56 199 ILE A O 1
ATOM 1554 N N . GLU A 1 200 ? 9.107 1.069 -0.798 1.00 93.12 200 GLU A N 1
ATOM 1555 C CA . GLU A 1 200 ? 9.194 -0.326 -1.239 1.00 93.12 200 GLU A CA 1
ATOM 1556 C C . GLU A 1 200 ? 9.112 -0.440 -2.768 1.00 93.12 200 GLU A C 1
ATOM 1558 O O . GLU A 1 200 ? 9.939 -1.105 -3.394 1.00 93.12 200 GLU A O 1
ATOM 1563 N N . THR A 1 201 ? 8.193 0.303 -3.393 1.00 94.19 201 THR A N 1
ATOM 1564 C CA . THR A 1 201 ? 8.049 0.347 -4.857 1.00 94.19 201 THR A CA 1
ATOM 1565 C C . THR A 1 201 ? 9.323 0.849 -5.535 1.00 94.19 201 THR A C 1
ATOM 1567 O O . THR A 1 201 ? 9.825 0.211 -6.461 1.00 94.19 201 THR A O 1
ATOM 1570 N N . TYR A 1 202 ? 9.877 1.981 -5.098 1.00 92.50 202 TYR A N 1
ATOM 1571 C CA . TYR A 1 202 ? 11.073 2.557 -5.717 1.00 92.50 202 TYR A CA 1
ATOM 1572 C C . TYR A 1 202 ? 12.344 1.765 -5.399 1.00 92.50 202 TYR A C 1
ATOM 1574 O O . TYR A 1 202 ? 13.222 1.691 -6.258 1.00 92.50 202 TYR A O 1
ATOM 1582 N N . LEU A 1 203 ? 12.432 1.131 -4.226 1.00 92.25 203 LEU A N 1
ATOM 1583 C CA . LEU A 1 203 ? 13.519 0.209 -3.897 1.00 92.25 203 LEU A CA 1
ATOM 1584 C C . LEU A 1 203 ? 13.525 -0.977 -4.863 1.00 92.25 203 LEU A C 1
ATOM 1586 O O . LEU A 1 203 ? 14.550 -1.246 -5.492 1.00 92.25 203 LEU A O 1
ATOM 1590 N N . MET A 1 204 ? 12.378 -1.636 -5.047 1.00 93.19 204 MET A N 1
ATOM 1591 C CA . MET A 1 204 ? 12.266 -2.756 -5.983 1.00 93.19 204 MET A CA 1
ATOM 1592 C C . MET A 1 204 ? 12.564 -2.325 -7.418 1.00 93.19 204 MET A C 1
ATOM 1594 O O . MET A 1 204 ? 13.305 -3.008 -8.122 1.00 93.19 204 MET A O 1
ATOM 1598 N N . ARG A 1 205 ? 12.091 -1.144 -7.835 1.00 90.88 205 ARG A N 1
ATOM 1599 C CA . ARG A 1 205 ? 12.434 -0.575 -9.148 1.00 90.88 205 ARG A CA 1
ATOM 1600 C C . ARG A 1 205 ? 13.928 -0.320 -9.319 1.00 90.88 205 ARG A C 1
ATOM 1602 O O . ARG A 1 205 ? 14.469 -0.646 -10.371 1.00 90.88 205 ARG A O 1
ATOM 1609 N N . ALA A 1 206 ? 14.599 0.246 -8.318 1.00 90.75 206 ALA A N 1
ATOM 1610 C CA . ALA A 1 206 ? 16.043 0.466 -8.374 1.00 90.75 206 ALA A CA 1
ATOM 1611 C C . ALA A 1 206 ? 16.793 -0.868 -8.536 1.00 90.75 206 ALA A C 1
ATOM 1613 O O . ALA A 1 206 ? 17.709 -0.982 -9.356 1.00 90.75 206 ALA A O 1
ATOM 1614 N N . LEU A 1 207 ? 16.343 -1.906 -7.825 1.00 92.62 207 LEU A N 1
ATOM 1615 C CA . LEU A 1 207 ? 16.931 -3.244 -7.868 1.00 92.62 207 LEU A CA 1
ATOM 1616 C C . LEU A 1 207 ? 16.693 -3.997 -9.187 1.00 92.62 207 LEU A C 1
ATOM 1618 O O . LEU A 1 207 ? 17.455 -4.918 -9.477 1.00 92.62 207 LEU A O 1
ATOM 1622 N N . LEU A 1 208 ? 15.746 -3.584 -10.040 1.00 90.62 208 LEU A N 1
ATOM 1623 C CA . LEU A 1 208 ? 15.582 -4.166 -11.385 1.00 90.62 208 LEU A CA 1
ATOM 1624 C C . LEU A 1 208 ? 16.830 -3.995 -12.265 1.00 90.62 208 LEU A C 1
ATOM 1626 O O . LEU A 1 208 ? 17.042 -4.771 -13.193 1.00 90.62 208 LEU A O 1
ATOM 1630 N N . THR A 1 209 ? 17.679 -3.007 -11.970 1.00 89.12 209 THR A N 1
ATOM 1631 C CA . THR A 1 209 ? 18.943 -2.788 -12.694 1.00 89.12 209 THR A CA 1
ATOM 1632 C C . THR A 1 209 ? 20.099 -3.653 -12.185 1.00 89.12 209 THR A C 1
ATOM 1634 O O . THR A 1 209 ? 21.122 -3.776 -12.858 1.00 89.12 209 THR A O 1
ATOM 1637 N N . LEU A 1 210 ? 19.943 -4.311 -11.030 1.00 91.12 210 LEU A N 1
ATOM 1638 C CA . LEU A 1 210 ? 20.995 -5.119 -10.412 1.00 91.12 210 LEU A CA 1
ATOM 1639 C C . LEU A 1 210 ? 21.455 -6.301 -11.286 1.00 91.12 210 LEU A C 1
ATOM 1641 O O . LEU A 1 210 ? 22.667 -6.510 -11.370 1.00 91.12 210 LEU A O 1
ATOM 1645 N N . PRO A 1 211 ? 20.571 -7.067 -11.961 1.00 91.56 211 PRO A N 1
ATOM 1646 C CA . PRO A 1 211 ? 21.007 -8.124 -12.873 1.00 91.56 211 PRO A CA 1
ATOM 1647 C C . PRO A 1 211 ? 21.862 -7.588 -14.026 1.00 91.56 211 PRO A C 1
ATOM 1649 O O . PRO A 1 211 ? 22.878 -8.194 -14.358 1.00 91.56 211 PRO A O 1
ATOM 1652 N N . VAL A 1 212 ? 21.502 -6.422 -14.579 1.00 91.38 212 VAL A N 1
ATOM 1653 C CA . VAL A 1 212 ? 22.273 -5.756 -15.641 1.00 91.38 212 VAL A CA 1
ATOM 1654 C C . VAL A 1 212 ? 23.645 -5.345 -15.112 1.00 91.38 212 VAL A C 1
ATOM 1656 O O . VAL A 1 212 ? 24.656 -5.686 -15.714 1.00 91.38 212 VAL A O 1
ATOM 1659 N N . ALA A 1 213 ? 23.702 -4.696 -13.945 1.00 90.19 213 ALA A N 1
ATOM 1660 C CA . ALA A 1 213 ? 24.967 -4.317 -13.317 1.00 90.19 213 ALA A CA 1
ATOM 1661 C C . ALA A 1 213 ? 25.880 -5.535 -13.079 1.00 90.19 213 ALA A C 1
ATOM 1663 O O . ALA A 1 213 ? 27.062 -5.499 -13.415 1.00 90.19 213 ALA A O 1
ATOM 1664 N N . ARG A 1 214 ? 25.326 -6.642 -12.564 1.00 92.38 214 ARG A N 1
ATOM 1665 C CA . ARG A 1 214 ? 26.065 -7.897 -12.343 1.00 92.38 214 ARG A CA 1
ATOM 1666 C C . ARG A 1 214 ? 26.586 -8.520 -13.637 1.00 92.38 214 ARG A C 1
ATOM 1668 O O . ARG A 1 214 ? 27.680 -9.072 -13.619 1.00 92.38 214 ARG A O 1
ATOM 1675 N N . ALA A 1 215 ? 25.835 -8.427 -14.733 1.00 92.56 215 ALA A N 1
ATOM 1676 C CA . ALA A 1 215 ? 26.256 -8.934 -16.038 1.00 92.56 215 ALA A CA 1
ATOM 1677 C C . ALA A 1 215 ? 27.339 -8.060 -16.699 1.00 92.56 215 ALA A C 1
ATOM 1679 O O . ALA A 1 215 ? 28.201 -8.585 -17.400 1.00 92.56 215 ALA A O 1
ATOM 1680 N N . THR A 1 216 ? 27.326 -6.746 -16.457 1.00 92.56 216 THR A N 1
ATOM 1681 C CA . THR A 1 216 ? 28.307 -5.805 -17.024 1.00 92.56 216 THR A CA 1
ATOM 1682 C C . THR A 1 216 ? 29.645 -5.823 -16.284 1.00 92.56 216 THR A C 1
ATOM 1684 O O . THR A 1 216 ? 30.684 -5.609 -16.902 1.00 92.56 216 THR A O 1
ATOM 1687 N N . LEU A 1 217 ? 29.649 -6.099 -14.974 1.00 93.31 217 LEU A N 1
ATOM 1688 C CA . LEU A 1 217 ? 30.866 -6.085 -14.149 1.00 93.31 217 LEU A CA 1
ATOM 1689 C C . LEU A 1 217 ? 32.020 -6.947 -14.711 1.00 93.31 217 LEU A C 1
ATOM 1691 O O . LEU A 1 217 ? 33.132 -6.428 -14.800 1.00 93.31 217 LEU A O 1
ATOM 1695 N N . PRO A 1 218 ? 31.806 -8.209 -15.141 1.00 93.12 218 PRO A N 1
ATOM 1696 C CA . PRO A 1 218 ? 32.867 -9.013 -15.750 1.00 93.12 218 PRO A CA 1
ATOM 1697 C C . PRO A 1 218 ? 33.396 -8.438 -17.068 1.00 93.12 218 PRO A C 1
ATOM 1699 O O . PRO A 1 218 ? 34.593 -8.503 -17.320 1.00 93.12 218 PRO A O 1
ATOM 1702 N N . VAL A 1 219 ? 32.518 -7.858 -17.895 1.00 93.19 219 VAL A N 1
ATOM 1703 C CA . VAL A 1 219 ? 32.898 -7.243 -19.180 1.00 93.19 219 VAL A CA 1
ATOM 1704 C C . VAL A 1 219 ? 33.790 -6.027 -18.947 1.00 93.19 219 VAL A C 1
ATOM 1706 O O . VAL A 1 219 ? 34.787 -5.851 -19.638 1.00 93.19 219 VAL A O 1
ATOM 1709 N N . LEU A 1 220 ? 33.452 -5.207 -17.949 1.00 92.56 220 LEU A N 1
ATOM 1710 C CA . LEU A 1 220 ? 34.264 -4.054 -17.572 1.00 92.56 220 LEU A CA 1
ATOM 1711 C C . LEU A 1 220 ? 35.642 -4.486 -17.053 1.00 92.56 220 LEU A C 1
ATOM 1713 O O . LEU A 1 220 ? 36.646 -3.912 -17.456 1.00 92.56 220 LEU A O 1
ATOM 1717 N N . ALA A 1 221 ? 35.694 -5.532 -16.224 1.00 93.19 221 ALA A N 1
ATOM 1718 C CA . ALA A 1 221 ? 36.955 -6.063 -15.713 1.00 93.19 221 ALA A CA 1
ATOM 1719 C C . ALA A 1 221 ? 37.868 -6.599 -16.832 1.00 93.19 221 ALA A C 1
ATOM 1721 O O . ALA A 1 221 ? 39.076 -6.376 -16.793 1.00 93.19 221 ALA A O 1
ATOM 1722 N N . ASP A 1 222 ? 37.305 -7.278 -17.836 1.00 94.44 222 ASP A N 1
ATOM 1723 C CA . ASP A 1 222 ? 38.063 -7.729 -19.010 1.00 94.44 222 ASP A CA 1
ATOM 1724 C C . ASP A 1 222 ? 38.591 -6.545 -19.836 1.00 94.44 222 ASP A C 1
ATOM 1726 O O . ASP A 1 222 ? 39.765 -6.517 -20.201 1.00 94.44 222 ASP A O 1
ATOM 1730 N N . ALA A 1 223 ? 37.760 -5.522 -20.059 1.00 93.06 223 ALA A N 1
ATOM 1731 C CA . ALA A 1 223 ? 38.170 -4.309 -20.764 1.00 93.06 223 ALA A CA 1
ATOM 1732 C C . ALA A 1 223 ? 39.303 -3.559 -20.035 1.00 93.06 223 ALA A C 1
ATOM 1734 O O . ALA A 1 223 ? 40.258 -3.123 -20.680 1.00 93.06 223 ALA A O 1
ATOM 1735 N N . ASP A 1 224 ? 39.238 -3.457 -18.704 1.00 93.62 224 ASP A N 1
ATOM 1736 C CA . ASP A 1 224 ? 40.294 -2.848 -17.884 1.00 93.62 224 ASP A CA 1
ATOM 1737 C C . ASP A 1 224 ? 41.613 -3.637 -17.979 1.00 93.62 224 ASP A C 1
ATOM 1739 O O . ASP A 1 224 ? 42.688 -3.041 -18.088 1.00 93.62 224 ASP A O 1
ATOM 1743 N N . LEU A 1 225 ? 41.550 -4.976 -17.996 1.00 93.88 225 LEU A N 1
ATOM 1744 C CA . LEU A 1 225 ? 42.729 -5.831 -18.184 1.00 93.88 225 LEU A CA 1
ATOM 1745 C C . LEU A 1 225 ? 43.355 -5.656 -19.571 1.00 93.88 225 LEU A C 1
ATOM 1747 O O . LEU A 1 225 ? 44.578 -5.572 -19.682 1.00 93.88 225 LEU A O 1
ATOM 1751 N N . GLN A 1 226 ? 42.534 -5.582 -20.622 1.00 93.00 226 GLN A N 1
ATOM 1752 C CA . GLN A 1 226 ? 43.012 -5.338 -21.985 1.00 93.00 226 GLN A CA 1
ATOM 1753 C C . GLN A 1 226 ? 43.672 -3.963 -22.111 1.00 93.00 226 GLN A C 1
ATOM 1755 O O . GLN A 1 226 ? 44.725 -3.848 -22.736 1.00 93.00 226 GLN A O 1
ATOM 1760 N N . LEU A 1 227 ? 43.094 -2.931 -21.487 1.00 90.44 227 LEU A N 1
ATOM 1761 C CA . LEU A 1 227 ? 43.661 -1.584 -21.477 1.00 90.44 227 LEU A CA 1
ATOM 1762 C C . LEU A 1 227 ? 45.004 -1.530 -20.738 1.00 90.44 227 LEU A C 1
ATOM 1764 O O . LEU A 1 227 ? 45.918 -0.857 -21.199 1.00 90.44 227 LEU A O 1
ATOM 1768 N N . ALA A 1 228 ? 45.142 -2.248 -19.621 1.00 91.44 228 ALA A N 1
ATOM 1769 C CA . ALA A 1 228 ? 46.390 -2.312 -18.858 1.00 91.44 228 ALA A CA 1
ATOM 1770 C C . ALA A 1 228 ? 47.534 -3.045 -19.588 1.00 91.44 228 ALA A C 1
ATOM 1772 O O . ALA A 1 228 ? 48.687 -2.935 -19.175 1.00 91.44 228 ALA A O 1
ATOM 1773 N N . ALA A 1 229 ? 47.222 -3.813 -20.637 1.00 90.69 229 ALA A N 1
ATOM 1774 C CA . ALA A 1 229 ? 48.196 -4.546 -21.445 1.00 90.69 229 ALA A CA 1
ATOM 1775 C C . ALA A 1 229 ? 48.716 -3.762 -22.671 1.00 90.69 229 ALA A C 1
ATOM 1777 O O . ALA A 1 229 ? 49.573 -4.284 -23.389 1.00 90.69 229 ALA A O 1
ATOM 1778 N N . LEU A 1 230 ? 48.197 -2.551 -22.919 1.00 84.12 230 LEU A N 1
ATOM 1779 C CA . LEU A 1 230 ? 48.641 -1.621 -23.969 1.00 84.12 230 LEU A CA 1
ATOM 1780 C C . LEU A 1 230 ? 49.746 -0.684 -23.463 1.00 84.12 230 LEU A C 1
ATOM 1782 O O . LEU A 1 230 ? 50.644 -0.374 -24.280 1.00 84.12 230 LEU A O 1
#

Radius of gyration: 21.26 Å; Cα contacts (8 Å, |Δi|>4): 337; chains: 1; bounding box: 71×62×52 Å

Nearest PDB structures (foldseek):
  6bm7-assembly1_F  TM=4.610E-01  e=5.459E-01  Trypanosoma brucei brucei TREU927
  5mg7-assembly1_A  TM=1.977E-01  e=2.956E-01  Homo sapiens

Sequence (230 aa):
MTNPANHPQRFSLNYELHARPPEALSIPEQASYLALATDPSNRQAEYECIVELCTRYGVTSPAPELNHFKVDLGTFRLKWERRAECSSYTFFRQGDVGDPFAQPVIASVPQDWLEGLPGQVLVAAHVALRPAPAEPSSNEELASLFEGNPLVGSRVGDGVASVRADFRIHADGFSRFLIEDVSLTPRQAGRMVQRLLEIETYLMRALLTLPVARATLPVLADADLQLAAL

Solvent-accessible surface area (backbone atoms only — not comparable to full-atom values): 13105 Å² total; per-residue (Å²): 135,86,78,78,86,75,61,93,57,55,62,62,55,51,47,63,75,58,71,73,70,62,58,69,39,64,79,34,25,36,31,22,37,39,32,22,41,45,59,83,86,45,55,63,61,44,50,49,52,52,41,49,54,22,57,77,63,75,47,87,57,80,63,91,87,58,51,59,49,74,49,79,62,85,82,39,31,43,39,40,39,56,53,94,67,31,36,34,41,39,31,34,33,75,45,91,51,86,65,62,72,82,71,49,45,59,78,76,48,62,62,72,61,60,73,64,54,69,59,42,84,71,38,40,36,38,38,26,35,37,70,50,64,94,63,84,77,51,72,67,64,57,18,57,80,51,84,63,44,76,71,49,71,48,71,40,86,91,56,31,26,35,41,37,32,64,87,48,72,44,98,88,63,30,25,54,36,43,34,32,36,71,68,60,50,36,61,52,45,16,42,49,55,51,48,55,54,48,50,53,46,52,51,49,58,60,53,68,50,48,66,57,53,64,64,45,51,61,55,52,53,52,52,53,53,56,59,74,72,110

Foldseek 3Di:
DDDDDDDPCNVVVVCVVVVQAFDQADPQKKKKKFKFFAAPVCLVLQLVLQVVLCVVLVHDGDDSPDQWDWDDSPQWIWTWGHDNGIIMIMTMDHDDCPLVPPDHRVNVPDPVSVVSHDGHTLAIAMEGEHAQDPDHDDQQRVCVSVVNAHKDKDQPPVNQKIKIFNPDQDPVRHGYIYIHGNHDGSSRVRVVVVVVVVVSNVVSVVCVCVVVVVVCVVVVVVVVVVVVVD

Secondary structure (DSSP, 8-state):
-PPPPPPTTHHHHHHHHHSSPPPP--SSEEEEEEEEE--GGGHHHHHHHHHHHHHHTT-PPPPTT-SEEEEE-SS-EEEEEE-SS-EEEEEEEES--SSTTTS-GGGGS-HHHHHT--SEEEEEEEEEEEEPPSSPPPHHHHHHTTTTPPPEEEEETTTTEEEEE-----TTS-EEEEEEESS--HHHHHHHHHHHHHHHHHHHHHHTTHHHHHHHHHHHHHHHHHHHT-